Protein AF-A0A8D8VCH8-F1 (afdb_monomer_lite)

Sequence (221 aa):
MKDEGELSEEEPEEENGIVKAVTVKFARRENDRMKKARERSSHFINAKTQEEPWYETRYCDMDSKESTLETNKLKSCLEDRIIAMTLDKETYLQCLIPLHDDDESWKKDQVLCLRQMKTLPLTEQIRQLLKDVKIISTPRLKSFLSLTSPGEESEMKKFLQQHALLVHGNWVVKSDVLFPKESASPFSGVPGDVMCTARDYLVFLFTQHVLRKRFASPLLS

InterPro domains:
  IPR006886 DNA-directed RNA polymerase III subunit Rpc5 [PF04801] (9-209)
  IPR006886 DNA-directed RNA polymerase III subunit Rpc5 [PTHR12069] (9-209)

Structure (mmCIF, N/CA/C/O backbone):
data_AF-A0A8D8VCH8-F1
#
_entry.id   AF-A0A8D8VCH8-F1
#
loop_
_atom_site.group_PDB
_atom_site.id
_atom_site.type_symbol
_atom_site.label_atom_id
_atom_site.label_alt_id
_atom_site.label_comp_id
_atom_site.label_asym_id
_atom_site.label_entity_id
_atom_site.label_seq_id
_atom_site.pdbx_PDB_ins_code
_atom_site.Cartn_x
_atom_site.Cartn_y
_atom_site.Cartn_z
_atom_site.occupancy
_atom_site.B_iso_or_equiv
_atom_site.auth_seq_id
_atom_site.auth_comp_id
_atom_site.auth_asym_id
_atom_site.auth_atom_id
_atom_site.pdbx_PDB_model_num
ATOM 1 N N . MET A 1 1 ? -104.640 -14.048 23.203 1.00 34.47 1 MET A N 1
ATOM 2 C CA . MET A 1 1 ? -105.620 -15.130 22.967 1.00 34.47 1 MET A CA 1
ATOM 3 C C . MET A 1 1 ? -105.013 -16.087 21.951 1.00 34.47 1 MET A C 1
ATOM 5 O O . MET A 1 1 ? -104.706 -15.585 20.881 1.00 34.47 1 MET A O 1
ATOM 9 N N . LYS A 1 2 ? -104.862 -17.368 22.352 1.00 36.44 2 LYS A N 1
ATOM 10 C CA . LYS A 1 2 ? -104.715 -18.635 21.580 1.00 36.44 2 LYS A CA 1
ATOM 11 C C . LYS A 1 2 ? -103.640 -18.679 20.480 1.00 36.44 2 LYS A C 1
ATOM 13 O O . LYS A 1 2 ? -103.711 -17.88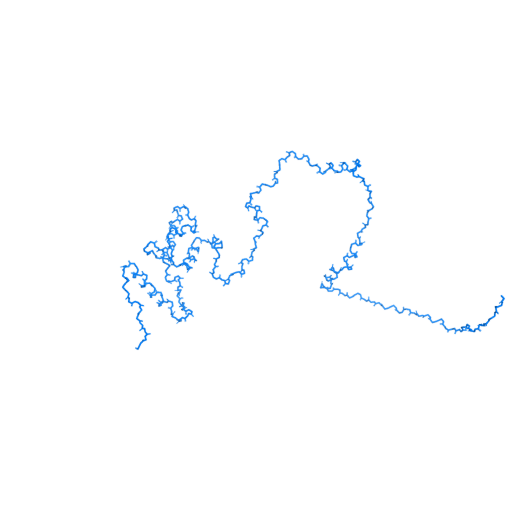1 19.561 1.00 36.44 2 LYS A O 1
ATOM 18 N N . ASP A 1 3 ? -102.558 -19.456 20.555 1.00 38.75 3 ASP A N 1
ATOM 19 C CA . ASP A 1 3 ? -102.324 -20.885 20.884 1.00 38.75 3 ASP A CA 1
ATOM 20 C C . ASP A 1 3 ? -102.890 -21.902 19.875 1.00 38.75 3 ASP A C 1
ATOM 22 O O . ASP A 1 3 ? -103.967 -21.673 19.325 1.00 38.75 3 ASP A O 1
ATOM 26 N N . GLU A 1 4 ? -102.143 -23.013 19.749 1.00 37.31 4 GLU A N 1
ATOM 27 C CA . GLU A 1 4 ? -102.255 -24.215 18.890 1.00 37.31 4 GLU A CA 1
ATOM 28 C C . GLU A 1 4 ? -101.528 -24.078 17.536 1.00 37.31 4 GLU A C 1
ATOM 30 O O . GLU A 1 4 ? -101.714 -23.095 16.828 1.00 37.31 4 GLU A O 1
ATOM 35 N N . GLY A 1 5 ? -100.634 -24.959 17.071 1.00 33.09 5 GLY A N 1
ATOM 36 C CA . GLY A 1 5 ? -100.312 -26.383 17.283 1.00 33.09 5 GLY A CA 1
ATOM 37 C C . GLY A 1 5 ? -99.811 -26.860 15.895 1.00 33.09 5 GLY A C 1
ATOM 38 O O . GLY A 1 5 ? -100.328 -26.392 14.890 1.00 33.09 5 GLY A O 1
ATOM 39 N N . GLU A 1 6 ? -98.701 -27.575 15.716 1.00 33.12 6 GLU A N 1
ATOM 40 C CA . GLU A 1 6 ? -98.639 -29.040 15.771 1.00 33.12 6 GLU A CA 1
ATOM 41 C C . GLU A 1 6 ? -97.187 -29.537 15.624 1.00 33.12 6 GLU A C 1
ATOM 43 O O . GLU A 1 6 ? -96.377 -28.991 14.872 1.00 33.12 6 GLU A O 1
ATOM 48 N N . LEU A 1 7 ? -96.918 -30.612 16.366 1.00 37.81 7 LEU A N 1
ATOM 49 C CA . LEU A 1 7 ? -95.780 -31.526 16.308 1.00 37.81 7 LEU A CA 1
ATOM 50 C C . LEU A 1 7 ? -95.826 -32.422 15.055 1.00 37.81 7 LEU A C 1
ATOM 52 O O . LEU A 1 7 ? -96.899 -32.892 14.693 1.00 37.81 7 LEU A O 1
ATOM 56 N N . SER A 1 8 ? -94.652 -32.813 14.551 1.00 31.86 8 SER A N 1
ATOM 57 C CA . SER A 1 8 ? -94.328 -34.198 14.140 1.00 31.86 8 SER A CA 1
ATOM 58 C C . SER A 1 8 ? -92.819 -34.273 13.866 1.00 31.86 8 SER A C 1
ATOM 60 O O . SER A 1 8 ? -92.319 -33.416 13.143 1.00 31.86 8 SER A O 1
ATOM 62 N N . GLU A 1 9 ? -91.989 -35.201 14.320 1.00 32.62 9 GLU A N 1
ATOM 63 C CA . GLU A 1 9 ? -92.059 -36.389 15.174 1.00 32.62 9 GLU A CA 1
ATOM 64 C C . GLU A 1 9 ? -90.579 -36.731 15.471 1.00 32.62 9 GLU A C 1
ATOM 66 O O . GLU A 1 9 ? -89.704 -36.483 14.635 1.00 32.62 9 GLU A O 1
ATOM 71 N N . GLU A 1 10 ? -90.290 -37.242 16.665 1.00 31.97 10 GLU A N 1
ATOM 72 C CA . GLU A 1 10 ? -88.965 -37.714 17.089 1.00 31.97 10 GLU A CA 1
ATOM 73 C C . GLU A 1 10 ? -88.658 -39.117 16.517 1.00 31.97 10 GLU A C 1
ATOM 75 O O . GLU A 1 10 ? -89.543 -39.964 16.520 1.00 31.97 10 GLU A O 1
ATOM 80 N N . GLU A 1 11 ? -87.405 -39.304 16.059 1.00 36.66 11 GLU A N 1
ATOM 81 C CA . GLU A 1 11 ? -86.478 -40.463 16.196 1.00 36.66 11 GLU A CA 1
ATOM 82 C C . GLU A 1 11 ? -86.970 -41.931 16.033 1.00 36.66 11 GLU A C 1
ATOM 84 O O . GLU A 1 11 ? -88.048 -42.286 16.503 1.00 36.66 11 GLU A O 1
ATOM 89 N N . PRO A 1 12 ? -86.159 -42.854 15.441 1.00 39.69 12 PRO A N 1
ATOM 90 C CA . PRO A 1 12 ? -84.988 -43.359 16.184 1.00 39.69 12 PRO A CA 1
ATOM 91 C C . PRO A 1 12 ? -83.777 -43.901 15.383 1.00 39.69 12 PRO A C 1
ATOM 93 O O . PRO A 1 12 ? -83.857 -44.180 14.190 1.00 39.69 12 PRO A O 1
ATOM 96 N N . GLU A 1 13 ? -82.691 -44.122 16.143 1.00 36.31 13 GLU A N 1
ATOM 97 C CA . GLU A 1 13 ? -81.577 -45.069 15.909 1.00 36.31 13 GLU A CA 1
ATOM 98 C C . GLU A 1 13 ? -80.544 -44.667 14.820 1.00 36.31 13 GLU A C 1
ATOM 100 O O . GLU A 1 13 ? -80.873 -44.259 13.718 1.00 36.31 13 GLU A O 1
ATOM 105 N N . GLU A 1 14 ? -79.224 -44.689 15.030 1.00 36.69 14 GLU A N 1
ATOM 106 C CA . GLU A 1 14 ? -78.404 -45.624 15.798 1.00 36.69 14 GLU A CA 1
ATOM 107 C C . GLU A 1 14 ? -77.138 -44.954 16.365 1.00 36.69 14 GLU A C 1
ATOM 109 O O . GLU A 1 14 ? -76.426 -44.193 15.697 1.00 36.69 14 GLU A O 1
ATOM 114 N N . GLU A 1 15 ? -76.811 -45.352 17.591 1.00 48.06 15 GLU A N 1
ATOM 115 C CA . GLU A 1 15 ? -75.525 -45.215 18.267 1.00 48.06 15 GLU A CA 1
ATOM 116 C C . GLU A 1 15 ? -74.400 -45.902 17.466 1.00 48.06 15 GLU A C 1
ATOM 118 O O . GLU A 1 15 ? -73.946 -46.999 17.778 1.00 48.06 15 GLU A O 1
ATOM 123 N N . ASN A 1 16 ? -73.910 -45.257 16.410 1.00 41.97 16 ASN A N 1
ATOM 124 C CA . ASN A 1 16 ? -72.701 -45.697 15.726 1.00 41.97 16 ASN A CA 1
ATOM 125 C C . ASN A 1 16 ? -71.496 -44.988 16.344 1.00 41.97 16 ASN A C 1
ATOM 127 O O . ASN A 1 16 ? -71.097 -43.894 15.938 1.00 41.97 16 ASN A O 1
ATOM 131 N N . GLY A 1 17 ? -70.909 -45.631 17.356 1.00 52.34 17 GLY A N 1
ATOM 132 C CA . GLY A 1 17 ? -69.608 -45.276 17.908 1.00 52.34 17 GLY A CA 1
ATOM 133 C C . GLY A 1 17 ? -68.553 -45.221 16.803 1.00 52.34 17 GLY A C 1
ATOM 134 O O . GLY A 1 17 ? -67.972 -46.237 16.424 1.00 52.34 17 GLY A O 1
ATOM 135 N N . ILE A 1 18 ? -68.283 -44.020 16.286 1.00 51.59 18 ILE A N 1
ATOM 136 C CA . ILE A 1 18 ? -67.189 -43.775 15.347 1.00 51.59 18 ILE A CA 1
ATOM 137 C C . ILE A 1 18 ? -65.888 -43.945 16.130 1.00 51.59 18 ILE A C 1
ATOM 139 O O . ILE A 1 18 ? -65.368 -43.012 16.749 1.00 51.59 18 ILE A O 1
ATOM 143 N N . VAL A 1 19 ? -65.363 -45.168 16.117 1.00 53.34 19 VAL A N 1
ATOM 144 C CA . VAL A 1 19 ? -64.025 -45.500 16.598 1.00 53.34 19 VAL A CA 1
ATOM 145 C C . VAL A 1 19 ? -63.043 -44.635 15.806 1.00 53.34 19 VAL A C 1
ATOM 147 O O . VAL A 1 19 ? -62.773 -44.887 14.632 1.00 53.34 19 VAL A O 1
ATOM 150 N N . LYS A 1 20 ? -62.539 -43.558 16.421 1.00 64.31 20 LYS A N 1
ATOM 151 C CA . LYS A 1 20 ? -61.517 -42.697 15.814 1.00 64.31 20 LYS A CA 1
ATOM 152 C C . LYS A 1 20 ? -60.258 -43.533 15.607 1.00 64.31 20 LYS A C 1
ATOM 154 O O . LYS A 1 20 ? -59.497 -43.754 16.546 1.00 64.31 20 LYS A O 1
ATOM 159 N N . ALA A 1 21 ? -60.049 -44.005 14.381 1.00 65.44 21 ALA A N 1
ATOM 160 C CA . ALA A 1 21 ? -58.838 -44.711 13.998 1.00 65.44 21 ALA A CA 1
ATOM 161 C C . ALA A 1 21 ? -57.614 -43.829 14.303 1.00 65.44 21 ALA A C 1
ATOM 163 O O . ALA A 1 21 ? -57.435 -42.753 13.728 1.00 65.44 21 ALA A O 1
ATOM 164 N N . VAL A 1 22 ? -56.779 -44.277 15.240 1.00 62.59 22 VAL A N 1
ATOM 165 C CA . VAL A 1 22 ? -55.551 -43.586 15.641 1.00 62.59 22 VAL A CA 1
ATOM 166 C C . VAL A 1 22 ? -54.487 -43.852 14.578 1.00 62.59 22 VAL A C 1
ATOM 168 O O . VAL A 1 22 ? -53.742 -44.826 14.643 1.00 62.59 22 VAL A O 1
ATOM 171 N N . THR A 1 23 ? -54.406 -42.998 13.558 1.00 71.25 23 THR A N 1
ATOM 172 C CA . THR A 1 23 ? -53.273 -43.024 12.622 1.00 71.25 23 THR A CA 1
ATOM 173 C C . THR A 1 23 ? -52.043 -42.413 13.283 1.00 71.25 23 THR A C 1
ATOM 175 O O . THR A 1 23 ? -51.943 -41.193 13.428 1.00 71.25 23 THR A O 1
ATOM 178 N N . VAL A 1 24 ? -51.090 -43.264 13.660 1.00 69.44 24 VAL A N 1
ATOM 179 C CA . VAL A 1 24 ? -49.784 -42.855 14.187 1.00 69.44 24 VAL A CA 1
ATOM 180 C C . VAL A 1 24 ? -48.954 -42.264 13.043 1.00 69.44 24 VAL A C 1
ATOM 182 O O . VAL A 1 24 ? -48.502 -42.977 12.149 1.00 69.44 24 VAL A O 1
ATOM 185 N N . LYS A 1 25 ? -48.762 -40.940 13.040 1.00 72.25 25 LYS A N 1
ATOM 186 C CA . LYS A 1 25 ? -47.850 -40.269 12.102 1.00 72.25 25 LYS A CA 1
ATOM 187 C C . LYS A 1 25 ? -46.444 -40.258 12.697 1.00 72.25 25 LYS A C 1
ATOM 189 O O . LYS A 1 25 ? -46.162 -39.488 13.609 1.00 72.25 25 LYS A O 1
ATOM 194 N N . PHE A 1 26 ? -45.560 -41.102 12.172 1.00 72.81 26 PHE A N 1
ATOM 195 C CA . PHE A 1 26 ? -44.145 -41.090 12.541 1.00 72.81 26 PHE A CA 1
ATOM 196 C C . PHE A 1 26 ? -43.491 -39.771 12.113 1.00 72.81 26 PHE A C 1
ATOM 198 O O . PHE A 1 26 ? -43.656 -39.323 10.973 1.00 72.81 26 PHE A O 1
ATOM 205 N N . ALA A 1 27 ? -42.745 -39.148 13.028 1.00 67.31 27 ALA A N 1
ATOM 206 C CA . ALA A 1 27 ? -41.999 -37.931 12.741 1.00 67.31 27 ALA A CA 1
ATOM 207 C C . ALA A 1 27 ? -41.001 -38.193 11.603 1.00 67.31 27 ALA A C 1
ATOM 209 O O . ALA A 1 27 ? -40.152 -39.083 11.688 1.00 67.31 27 ALA A O 1
ATOM 210 N N . ARG A 1 28 ? -41.106 -37.422 10.515 1.00 71.19 28 ARG A N 1
ATOM 211 C CA . ARG A 1 28 ? -40.110 -37.465 9.440 1.00 71.19 28 ARG A CA 1
ATOM 212 C C . ARG A 1 28 ? -38.769 -36.998 10.003 1.00 71.19 28 ARG A C 1
ATOM 214 O O . ARG A 1 28 ? -38.709 -35.955 10.648 1.00 71.19 28 ARG A O 1
ATOM 221 N N . ARG A 1 29 ? -37.695 -37.746 9.726 1.00 74.75 29 ARG A N 1
ATOM 222 C CA . ARG A 1 29 ? -36.326 -37.332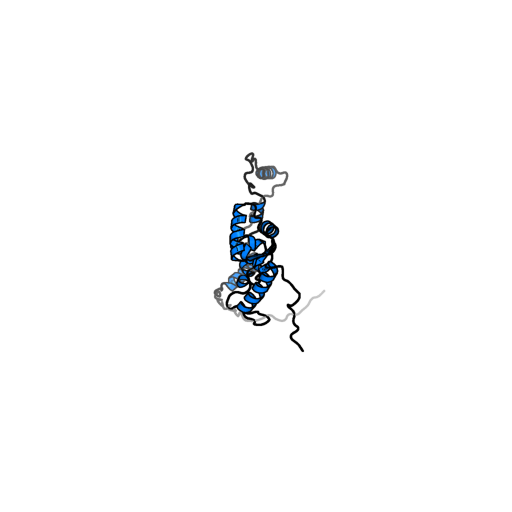 10.057 1.00 74.75 29 ARG A CA 1
ATOM 223 C C . ARG A 1 29 ? -36.031 -36.013 9.343 1.00 74.75 29 ARG A C 1
ATOM 225 O O . ARG A 1 29 ? -36.007 -35.961 8.114 1.00 74.75 29 ARG A O 1
ATOM 232 N N . GLU A 1 30 ? -35.872 -34.948 10.116 1.00 72.81 30 GLU A N 1
ATOM 233 C CA . GLU A 1 30 ? -35.595 -33.614 9.592 1.00 72.81 30 GLU A CA 1
ATOM 234 C C . GLU A 1 30 ? -34.180 -33.584 8.991 1.00 72.81 30 GLU A C 1
ATOM 236 O O . GLU A 1 30 ? -33.226 -34.043 9.617 1.00 72.81 30 GLU A O 1
ATOM 241 N N . ASN A 1 31 ? -34.046 -33.080 7.761 1.00 83.00 31 ASN A N 1
ATOM 242 C CA . ASN A 1 31 ? -32.746 -32.871 7.117 1.00 83.00 31 ASN A CA 1
ATOM 243 C C . ASN A 1 31 ? -32.211 -31.463 7.456 1.00 83.00 31 ASN A C 1
ATOM 245 O O . ASN A 1 31 ? -33.006 -30.547 7.676 1.00 83.00 31 ASN A O 1
ATOM 249 N N . ASP A 1 32 ? -30.894 -31.243 7.429 1.00 83.88 32 ASP A N 1
ATOM 250 C CA . ASP A 1 32 ? -30.250 -30.006 7.918 1.00 83.88 32 ASP A CA 1
ATOM 251 C C . ASP A 1 32 ? -30.776 -28.725 7.254 1.00 83.88 32 ASP A C 1
ATOM 253 O O . ASP A 1 32 ? -30.897 -27.675 7.888 1.00 83.88 32 ASP A O 1
ATOM 257 N N . ARG A 1 33 ? -31.145 -28.802 5.970 1.00 84.31 33 ARG A N 1
ATOM 258 C CA . ARG A 1 33 ? -31.755 -27.683 5.236 1.00 84.31 33 ARG A CA 1
ATOM 259 C C . ARG A 1 33 ? -33.141 -27.318 5.778 1.00 84.31 33 ARG A C 1
ATOM 261 O O . ARG A 1 33 ? -33.480 -26.140 5.836 1.00 84.31 33 ARG A O 1
ATOM 268 N N . MET A 1 34 ? -33.930 -28.319 6.163 1.00 81.94 34 MET A N 1
ATOM 269 C CA . MET A 1 34 ? -35.279 -28.142 6.703 1.00 81.94 34 MET A CA 1
ATOM 270 C C . MET A 1 34 ? -35.222 -27.598 8.132 1.00 81.94 34 MET A C 1
ATOM 272 O O . MET A 1 34 ? -35.934 -26.645 8.432 1.00 81.94 34 MET A O 1
ATOM 276 N N . LYS A 1 35 ? -34.272 -28.088 8.939 1.00 85.19 35 LYS A N 1
ATOM 277 C CA . LYS A 1 35 ? -33.978 -27.555 10.274 1.00 85.19 35 LYS A CA 1
ATOM 278 C C . LYS A 1 35 ? -33.600 -26.077 10.230 1.00 85.19 35 LYS A C 1
ATOM 280 O O . LYS A 1 35 ? -34.221 -25.268 10.909 1.00 85.19 35 LYS A O 1
ATOM 285 N N . LYS A 1 36 ? -32.664 -25.692 9.355 1.00 87.75 36 LYS A N 1
ATOM 286 C CA . LYS A 1 36 ? -32.278 -24.280 9.173 1.00 87.75 36 LYS A CA 1
ATOM 287 C C . LYS A 1 36 ? -33.432 -23.402 8.682 1.00 87.75 36 LYS A C 1
ATOM 289 O O . LYS A 1 36 ? -33.524 -22.243 9.074 1.00 87.75 36 LYS A O 1
ATOM 294 N N . ALA A 1 37 ? -34.301 -23.922 7.814 1.00 88.62 37 ALA A N 1
ATOM 295 C CA . ALA A 1 37 ? -35.479 -23.186 7.355 1.00 88.62 37 ALA A CA 1
ATOM 296 C C . ALA A 1 37 ? 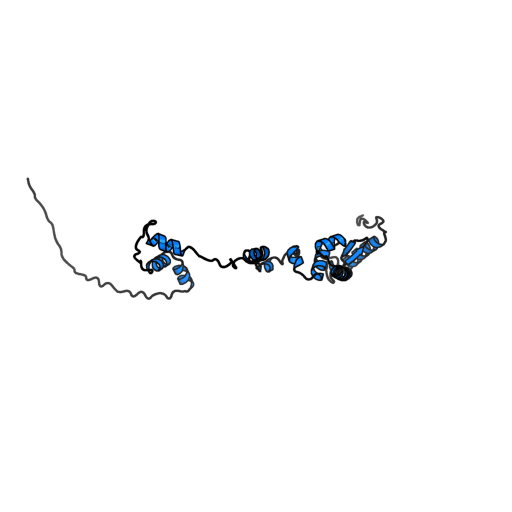-36.507 -23.003 8.481 1.00 88.62 37 ALA A C 1
ATOM 298 O O . ALA A 1 37 ? -37.043 -21.909 8.649 1.00 88.62 37 ALA A O 1
ATOM 299 N N . ARG A 1 38 ? -36.732 -24.045 9.291 1.00 87.38 38 ARG A N 1
ATOM 300 C CA . ARG A 1 38 ? -37.588 -23.988 10.476 1.00 87.38 38 ARG A CA 1
ATOM 301 C C . ARG A 1 38 ? -37.045 -23.000 11.499 1.00 87.38 38 ARG A C 1
ATOM 303 O O . ARG A 1 38 ? -37.811 -22.163 11.952 1.00 87.38 38 ARG A O 1
ATOM 310 N N . GLU A 1 39 ? -35.747 -23.023 11.789 1.00 90.12 39 GLU A N 1
ATOM 311 C CA . GLU A 1 39 ? -35.103 -22.103 12.740 1.00 90.12 39 GLU A CA 1
ATOM 312 C C . GLU A 1 39 ? -35.225 -20.622 12.343 1.00 90.12 39 GLU A C 1
ATOM 314 O O . GLU A 1 39 ? -35.220 -19.746 13.202 1.00 90.12 39 GLU A O 1
ATOM 319 N N . ARG A 1 40 ? -35.384 -20.341 11.045 1.00 89.06 40 ARG A N 1
ATOM 320 C CA . ARG A 1 40 ? -35.624 -18.993 10.504 1.00 89.06 40 ARG A CA 1
ATOM 321 C C . ARG A 1 40 ? -37.104 -18.631 10.387 1.00 89.06 40 ARG A C 1
ATOM 323 O O . ARG A 1 40 ? -37.423 -17.495 10.050 1.00 89.06 40 ARG A O 1
ATOM 330 N N . SER A 1 41 ? -38.007 -19.586 10.597 1.00 92.81 41 SER A N 1
ATOM 331 C CA . SER A 1 41 ? -39.444 -19.346 10.487 1.00 92.81 41 SER A CA 1
ATOM 332 C C . SER A 1 41 ? -39.957 -18.545 11.683 1.00 92.81 41 SER A C 1
ATOM 334 O O . SER A 1 41 ? -39.551 -18.782 12.822 1.00 92.81 41 SER A O 1
ATOM 336 N N . SER A 1 42 ? -40.909 -17.641 11.443 1.00 90.19 42 SER A N 1
ATOM 337 C CA . SER A 1 42 ? -41.524 -16.838 12.508 1.00 90.19 42 SER A CA 1
ATOM 338 C C . SER A 1 42 ? -42.171 -17.700 13.590 1.00 90.19 42 SER A C 1
ATOM 340 O O . SER A 1 42 ? -42.076 -17.373 14.764 1.00 90.19 42 SER A O 1
ATOM 342 N N . HIS A 1 43 ? -42.776 -18.833 13.219 1.00 93.12 43 HIS A N 1
ATOM 343 C CA . HIS A 1 43 ? -43.383 -19.749 14.185 1.00 93.12 43 HIS A CA 1
ATOM 344 C C . HIS A 1 43 ? -42.348 -20.319 15.162 1.00 93.12 43 HIS A C 1
ATOM 346 O O . HIS A 1 43 ? -42.616 -20.424 16.355 1.00 93.12 43 HIS A O 1
ATOM 352 N N . PHE A 1 44 ? -41.167 -20.703 14.673 1.00 92.75 44 PHE A N 1
ATOM 353 C CA . PHE A 1 44 ? -40.113 -21.228 15.536 1.00 92.75 44 PHE A CA 1
ATOM 354 C C . PHE A 1 44 ? -39.528 -20.148 16.446 1.00 92.75 44 PHE A C 1
ATOM 356 O O . PHE A 1 44 ? -39.317 -20.407 17.625 1.00 92.75 44 PHE A O 1
ATOM 363 N N . ILE A 1 45 ? -39.302 -18.942 15.916 1.00 93.31 45 ILE A N 1
ATOM 364 C CA . ILE A 1 45 ? -38.810 -17.811 16.710 1.00 93.31 45 ILE A CA 1
ATOM 365 C C . ILE A 1 45 ? -39.824 -17.463 17.804 1.00 93.31 45 ILE A C 1
ATOM 367 O O . ILE A 1 45 ? -39.440 -17.392 18.962 1.00 93.31 45 ILE A O 1
ATOM 371 N N . ASN A 1 46 ? -41.113 -17.358 17.471 1.00 94.50 46 ASN A N 1
ATOM 372 C CA . ASN A 1 46 ? -42.168 -17.062 18.443 1.00 94.50 46 ASN A CA 1
ATOM 373 C C . ASN A 1 46 ? -42.278 -18.137 19.528 1.00 94.50 46 ASN A C 1
ATOM 375 O O . ASN A 1 46 ? -42.397 -17.797 20.699 1.00 94.50 46 ASN A O 1
ATOM 379 N N . ALA A 1 47 ? -42.213 -19.419 1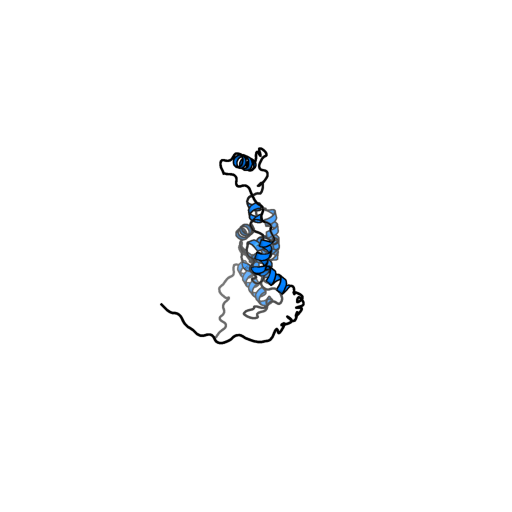9.152 1.00 94.25 47 ALA A N 1
ATOM 380 C CA . ALA A 1 47 ? -42.215 -20.514 20.119 1.00 94.25 47 ALA A CA 1
ATOM 381 C C . ALA A 1 47 ? -41.009 -20.417 21.064 1.00 94.25 47 ALA A C 1
ATOM 383 O O . ALA A 1 47 ? -41.178 -20.479 22.274 1.00 94.25 47 ALA A O 1
ATOM 384 N N . LYS A 1 48 ? -39.813 -20.158 20.521 1.00 93.94 48 LYS A N 1
ATOM 385 C CA . LYS A 1 48 ? -38.591 -19.979 21.311 1.00 93.94 48 LYS A CA 1
ATOM 386 C C . LYS A 1 48 ? -38.646 -18.743 22.217 1.00 93.94 48 LYS A C 1
ATOM 388 O O . LYS A 1 48 ? -38.126 -18.778 23.321 1.00 93.94 48 LYS A O 1
ATOM 393 N N . THR A 1 49 ? -39.287 -17.661 21.777 1.00 93.25 49 THR A N 1
ATOM 394 C CA . THR A 1 49 ? -39.525 -16.471 22.609 1.00 93.25 49 THR A CA 1
ATOM 395 C C . THR A 1 49 ? -40.506 -16.761 23.748 1.00 93.25 49 THR A C 1
ATOM 397 O O . THR A 1 49 ? -40.344 -16.223 24.833 1.00 93.25 49 THR A O 1
ATOM 400 N N . GLN A 1 50 ? -41.499 -17.629 23.535 1.00 93.94 50 GLN A N 1
ATOM 401 C CA . GLN A 1 50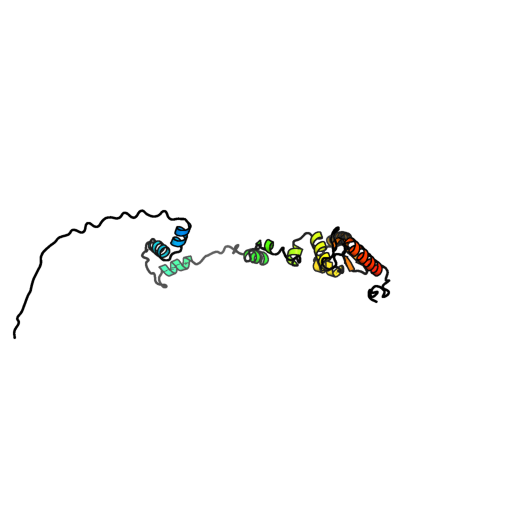 ? -42.465 -18.023 24.570 1.00 93.94 50 GLN A CA 1
ATOM 402 C C . GLN A 1 50 ? -41.902 -19.011 25.602 1.00 93.94 50 GLN A C 1
ATOM 404 O O . GLN A 1 50 ? -42.513 -19.192 26.652 1.00 93.94 50 GLN A O 1
ATOM 409 N N . GLU A 1 51 ? -40.765 -19.654 25.320 1.00 95.06 51 GLU A N 1
ATOM 410 C CA . GLU A 1 51 ? -40.065 -20.514 26.285 1.00 95.06 51 GLU A CA 1
ATOM 411 C C . GLU A 1 51 ? -39.443 -19.707 27.441 1.00 95.06 51 GLU A C 1
ATOM 413 O O . GLU A 1 51 ? -39.184 -20.272 28.504 1.00 95.06 51 GLU A O 1
ATOM 418 N N . GLU A 1 52 ? -39.206 -18.402 27.260 1.00 94.94 52 GLU A N 1
ATOM 419 C CA . GLU A 1 52 ? -38.654 -17.538 28.304 1.00 94.94 52 GLU A CA 1
ATOM 420 C C . GLU A 1 52 ? -39.736 -17.170 29.340 1.00 94.94 52 GLU A C 1
ATOM 422 O O . GLU A 1 52 ? -40.773 -16.603 28.981 1.00 94.94 52 GLU A O 1
ATOM 427 N N . PRO A 1 53 ? -39.536 -17.491 30.633 1.00 94.12 53 PRO A N 1
ATOM 428 C CA . PRO A 1 53 ? -40.521 -17.193 31.662 1.00 94.12 53 PRO A CA 1
ATOM 429 C C . PRO A 1 53 ? -40.588 -15.691 31.952 1.00 94.12 53 PRO A C 1
ATOM 431 O O . PRO A 1 53 ? -39.571 -15.002 32.023 1.00 94.12 53 PRO A O 1
ATOM 434 N N . TRP A 1 54 ? -41.800 -15.198 32.202 1.00 93.31 54 TRP A N 1
ATOM 435 C CA . TRP A 1 54 ? -42.009 -13.834 32.678 1.00 93.31 54 TRP A CA 1
ATOM 436 C C . TRP A 1 54 ? -41.579 -13.704 34.140 1.00 93.31 54 TRP A C 1
ATOM 438 O O . TRP A 1 54 ? -42.005 -14.487 34.990 1.00 93.31 54 TRP A O 1
ATOM 448 N N . TYR A 1 55 ? -40.780 -12.681 34.437 1.00 94.06 55 TYR A N 1
ATOM 449 C CA . TYR A 1 55 ? -40.433 -12.302 35.804 1.00 94.06 55 TYR A CA 1
ATOM 450 C C . TYR A 1 55 ? -41.197 -11.041 36.194 1.00 94.06 55 TYR A C 1
ATOM 452 O O . TYR A 1 55 ? -41.096 -10.011 35.527 1.00 94.06 55 TYR A O 1
ATOM 460 N N . GLU A 1 56 ? -41.953 -11.112 37.288 1.00 94.94 56 GLU A N 1
ATOM 461 C CA . GLU A 1 56 ? -42.632 -9.941 37.834 1.00 94.94 56 GLU A CA 1
ATOM 462 C C . GLU A 1 56 ? -41.613 -8.986 38.459 1.00 94.94 56 GLU A C 1
ATOM 464 O O . GLU A 1 56 ? -40.907 -9.319 39.413 1.00 94.94 56 GLU A O 1
ATOM 469 N N . THR A 1 57 ? -41.540 -7.773 37.920 1.00 93.88 57 THR A N 1
ATOM 470 C CA . THR A 1 57 ? -40.675 -6.712 38.435 1.00 93.88 57 THR A CA 1
ATOM 471 C C . THR A 1 57 ? -41.493 -5.680 39.190 1.00 93.88 57 THR A C 1
ATOM 473 O O . THR A 1 57 ? -42.585 -5.302 38.763 1.00 93.88 57 THR A O 1
ATOM 476 N N . ARG A 1 58 ? -40.936 -5.145 40.278 1.00 93.69 58 ARG A N 1
ATOM 477 C CA . ARG A 1 58 ? -41.508 -3.970 40.934 1.00 93.69 58 ARG A CA 1
ATOM 478 C C . ARG A 1 58 ? -41.092 -2.716 40.171 1.00 93.69 58 ARG A C 1
ATOM 480 O O . ARG A 1 58 ? -39.903 -2.460 40.016 1.00 93.69 58 ARG A O 1
ATOM 487 N N . TYR A 1 59 ? -42.072 -1.928 39.744 1.00 93.12 59 TYR A N 1
ATOM 488 C CA . TYR A 1 59 ? -41.813 -0.592 39.224 1.00 93.12 59 TYR A CA 1
ATOM 489 C C . TYR A 1 59 ? -41.402 0.341 40.370 1.00 93.12 59 TYR A C 1
ATOM 491 O O . TYR A 1 59 ? -42.104 0.433 41.380 1.00 93.12 59 TYR A O 1
ATOM 499 N N . CYS A 1 60 ? -40.274 1.027 40.203 1.00 93.19 60 CYS A N 1
ATOM 500 C CA . CYS A 1 60 ? -39.812 2.081 41.097 1.00 93.19 60 CYS A CA 1
ATOM 501 C C . CYS A 1 60 ? -39.852 3.405 40.334 1.00 93.19 60 CYS A C 1
ATOM 503 O O . CYS A 1 60 ? -39.334 3.488 39.222 1.00 93.19 60 CYS A O 1
ATOM 505 N N . ASP A 1 61 ? -40.465 4.424 40.932 1.00 94.38 61 ASP A N 1
ATOM 506 C CA . ASP A 1 61 ? -40.568 5.748 40.323 1.00 94.38 61 ASP A CA 1
ATOM 507 C C . ASP A 1 61 ? -39.191 6.419 40.174 1.00 94.38 61 ASP A C 1
ATOM 509 O O . ASP A 1 61 ? -38.262 6.123 40.934 1.00 94.38 61 ASP A O 1
ATOM 513 N N . MET A 1 62 ? -39.058 7.339 39.220 1.00 90.44 62 MET A N 1
ATOM 514 C CA . MET A 1 62 ? -37.813 8.066 38.969 1.00 90.44 62 MET A CA 1
ATOM 515 C C . MET A 1 62 ? -37.316 8.834 40.198 1.00 90.44 62 MET A C 1
ATOM 517 O O . MET A 1 62 ? -36.109 8.831 40.446 1.00 90.44 62 MET A O 1
ATOM 521 N N . ASP A 1 63 ? -38.226 9.397 40.998 1.00 92.50 63 ASP A N 1
ATOM 522 C CA . ASP A 1 63 ? -37.906 10.175 42.203 1.00 92.50 63 ASP A CA 1
ATOM 523 C C . ASP A 1 63 ? -37.740 9.297 43.460 1.00 92.50 63 ASP A C 1
ATOM 525 O O . ASP A 1 63 ? -37.500 9.789 44.568 1.00 92.50 63 ASP A O 1
ATOM 529 N N . SER A 1 64 ? -37.861 7.974 43.314 1.00 95.31 64 SER A N 1
ATOM 530 C CA . SER A 1 64 ? -37.677 7.038 44.421 1.00 95.31 64 SER A CA 1
ATOM 531 C C . SER A 1 64 ? -36.223 6.986 44.905 1.00 95.31 64 SER A C 1
ATOM 533 O O . SER A 1 64 ? -35.252 7.251 44.181 1.00 95.31 64 SER A O 1
ATOM 535 N N . LYS A 1 65 ? -36.053 6.590 46.170 1.00 93.69 65 LYS A N 1
ATOM 536 C CA . LYS A 1 65 ? -34.725 6.407 46.771 1.00 93.69 65 LYS A CA 1
ATOM 537 C C . LYS A 1 65 ? -33.973 5.263 46.093 1.00 93.69 65 LYS A C 1
ATOM 539 O O . LYS A 1 65 ? -32.761 5.349 45.918 1.00 93.69 65 LYS A O 1
ATOM 544 N N . GLU A 1 66 ? -34.696 4.226 45.693 1.00 93.81 66 GLU A N 1
ATOM 545 C CA . GLU A 1 66 ? -34.213 3.060 44.964 1.00 93.81 66 GLU A CA 1
ATOM 546 C C . GLU A 1 66 ? -33.648 3.467 43.598 1.00 93.81 66 GLU A C 1
ATOM 548 O O . GLU A 1 66 ? -32.505 3.133 43.292 1.00 93.81 66 GLU A O 1
ATOM 553 N N . SER A 1 67 ? -34.392 4.269 42.827 1.00 94.12 67 SER A N 1
ATOM 554 C CA . SER A 1 67 ? -33.931 4.840 41.552 1.00 94.12 67 SER A CA 1
ATOM 555 C C . SER A 1 67 ? -32.661 5.678 41.731 1.00 94.12 67 SER A C 1
ATOM 557 O O . SER A 1 67 ? -31.676 5.516 41.003 1.00 94.12 67 SER A O 1
ATOM 559 N N . THR A 1 68 ? -32.635 6.525 42.765 1.00 93.12 68 THR A N 1
ATOM 560 C CA . THR A 1 68 ? -31.466 7.355 43.087 1.00 93.12 68 THR A CA 1
ATOM 561 C C . THR A 1 68 ? -30.244 6.497 43.434 1.00 93.12 68 THR A C 1
ATOM 563 O O . THR A 1 68 ? -29.130 6.785 42.991 1.00 93.12 68 THR A O 1
ATOM 566 N N . LEU A 1 69 ? -30.436 5.425 44.208 1.00 92.94 69 LEU A N 1
ATOM 567 C CA . LEU A 1 69 ? -29.375 4.499 44.593 1.00 92.94 69 LEU A CA 1
ATOM 568 C C . LEU A 1 69 ? -28.805 3.755 43.379 1.00 92.94 69 LEU A C 1
ATOM 570 O O . LEU A 1 69 ? -27.587 3.726 43.224 1.00 92.94 69 LEU A O 1
ATOM 574 N N . GLU A 1 70 ? -29.651 3.199 42.509 1.00 93.00 70 GLU A N 1
ATOM 575 C CA . GLU A 1 70 ? -29.210 2.516 41.283 1.00 93.00 70 GLU A CA 1
ATOM 576 C C . GLU A 1 70 ? -28.501 3.479 40.321 1.00 93.00 70 GLU A C 1
ATOM 578 O O . GLU A 1 70 ? -27.436 3.163 39.794 1.00 93.00 70 GLU A O 1
ATOM 583 N N . THR A 1 71 ? -29.013 4.703 40.167 1.00 91.75 71 THR A N 1
ATOM 584 C CA . THR A 1 71 ? -28.370 5.746 39.350 1.00 91.75 71 THR A CA 1
ATOM 585 C C . THR A 1 71 ? -26.988 6.110 39.887 1.00 91.75 71 THR A C 1
ATOM 587 O O . THR A 1 71 ? -26.053 6.340 39.120 1.00 91.75 71 THR A O 1
ATOM 590 N N . ASN A 1 72 ? -26.815 6.130 41.210 1.00 90.81 72 ASN A N 1
ATOM 591 C CA . ASN A 1 72 ? -25.505 6.359 41.808 1.00 90.81 72 ASN A CA 1
ATOM 592 C C . ASN A 1 72 ? -24.513 5.225 41.511 1.00 90.81 72 ASN A C 1
ATOM 594 O O . ASN A 1 72 ? -23.321 5.507 41.448 1.00 90.81 72 ASN A O 1
ATOM 598 N N . LYS A 1 73 ? -24.965 3.990 41.248 1.00 90.31 73 LYS A N 1
ATOM 599 C CA . LYS A 1 73 ? -24.081 2.888 40.820 1.00 90.31 73 LYS A CA 1
ATOM 600 C C . LYS A 1 73 ? -23.565 3.046 39.388 1.00 90.31 73 LYS A C 1
ATOM 602 O O . LYS A 1 73 ? -22.539 2.467 39.054 1.00 90.31 73 LYS A O 1
ATOM 607 N N . LEU A 1 74 ? -24.247 3.830 38.548 1.00 90.50 74 LEU A N 1
ATOM 608 C CA . LEU A 1 74 ? -23.770 4.169 37.200 1.00 90.50 74 LEU A CA 1
ATOM 609 C C . LEU A 1 74 ? -22.615 5.178 37.230 1.00 90.50 74 LEU A C 1
ATOM 611 O O . LEU A 1 74 ? -21.903 5.341 36.239 1.00 90.50 74 LEU A O 1
ATOM 615 N N . LYS A 1 75 ? -22.429 5.876 38.355 1.00 86.94 75 LYS A N 1
ATOM 616 C CA . LYS A 1 75 ? -21.324 6.812 38.537 1.00 86.94 75 LYS A CA 1
ATOM 617 C C . LYS A 1 75 ? -20.074 6.016 38.889 1.00 86.94 75 LYS A C 1
ATOM 619 O O . LYS A 1 75 ? -20.022 5.337 39.908 1.00 86.94 75 LYS A O 1
ATOM 624 N N . SER A 1 76 ? -19.057 6.125 38.047 1.00 75.31 76 SER A N 1
ATOM 625 C CA . SER A 1 76 ? -17.738 5.575 38.333 1.00 75.31 76 SER A CA 1
ATOM 626 C C . SER A 1 76 ? -16.868 6.646 38.993 1.00 75.31 76 SER A C 1
ATOM 628 O O . SER A 1 76 ? -16.698 7.726 38.431 1.00 75.31 76 SER A O 1
ATOM 630 N N . CYS A 1 77 ? -16.314 6.358 40.173 1.00 65.88 77 CYS A N 1
ATOM 631 C CA . CYS A 1 77 ? -15.348 7.218 40.870 1.00 65.88 77 CYS A CA 1
ATOM 632 C C . CYS A 1 77 ? -13.905 6.844 40.492 1.00 65.88 77 CYS A C 1
ATOM 634 O O . CYS A 1 77 ? -13.073 6.607 41.364 1.00 65.88 77 CYS A O 1
ATOM 636 N N . LEU A 1 78 ? -13.610 6.714 39.198 1.00 64.69 78 LEU A N 1
ATOM 637 C CA . LEU A 1 78 ? -12.246 6.433 38.748 1.00 64.69 78 LEU A CA 1
ATOM 638 C C . LEU A 1 78 ? -11.434 7.737 38.740 1.00 64.69 78 LEU A C 1
ATOM 640 O O . LEU A 1 78 ? -11.479 8.500 37.779 1.00 64.69 78 LEU A O 1
ATOM 644 N N . GLU A 1 79 ? -10.679 7.974 39.815 1.00 63.00 79 GLU A N 1
ATOM 645 C CA . GLU A 1 79 ? -9.523 8.892 39.813 1.00 63.00 79 GLU A CA 1
ATOM 646 C C . GLU A 1 79 ? -8.307 8.283 39.089 1.00 63.00 79 GLU A C 1
ATOM 648 O O . GLU A 1 79 ? -7.321 8.968 38.804 1.00 63.00 79 GLU A O 1
ATOM 653 N N . ASP A 1 80 ? -8.391 7.005 38.718 1.00 57.53 80 ASP A N 1
ATOM 654 C CA . ASP A 1 80 ? -7.345 6.323 37.979 1.00 57.53 80 ASP A CA 1
ATOM 655 C C . ASP A 1 80 ? -7.407 6.690 36.500 1.00 57.53 80 ASP A C 1
ATOM 657 O O . ASP A 1 80 ? -8.345 6.364 35.768 1.00 57.53 80 ASP A O 1
ATOM 661 N N . ARG A 1 81 ? -6.361 7.417 36.099 1.00 61.50 81 ARG A N 1
ATOM 662 C CA . ARG A 1 81 ? -5.999 7.819 34.739 1.00 61.50 81 ARG A CA 1
ATOM 663 C C . ARG A 1 81 ? -6.575 6.860 33.702 1.00 61.50 81 ARG A C 1
ATOM 665 O O . ARG A 1 81 ? -6.287 5.667 33.712 1.00 61.50 81 ARG A O 1
ATOM 672 N N . ILE A 1 82 ? -7.345 7.419 32.777 1.00 63.81 82 ILE A N 1
ATOM 673 C CA . ILE A 1 82 ? -7.896 6.720 31.620 1.00 63.81 82 ILE A CA 1
ATOM 674 C C . ILE A 1 82 ? -6.717 6.170 30.792 1.00 63.81 82 ILE A C 1
ATOM 676 O O . ILE A 1 82 ? -6.102 6.886 30.010 1.00 63.81 82 ILE A O 1
ATOM 680 N N . ILE A 1 83 ? -6.349 4.905 31.028 1.00 65.94 83 ILE A N 1
ATOM 681 C CA . ILE A 1 83 ? -5.327 4.159 30.265 1.00 65.94 83 ILE A CA 1
ATOM 682 C C . ILE A 1 83 ? -5.950 3.544 28.995 1.00 65.94 83 ILE A C 1
ATOM 684 O O . ILE A 1 83 ? -5.247 3.110 28.086 1.00 65.94 83 ILE A O 1
ATOM 688 N N . ALA A 1 84 ? -7.280 3.523 28.892 1.00 66.19 84 ALA A N 1
ATOM 689 C CA . ALA A 1 84 ? -7.971 3.136 27.670 1.00 66.19 84 ALA A CA 1
ATOM 690 C C . ALA A 1 84 ? -7.897 4.289 26.655 1.00 66.19 84 ALA A C 1
ATOM 692 O O . ALA A 1 84 ? -8.145 5.426 27.021 1.00 66.19 84 ALA A O 1
ATOM 693 N N . MET A 1 85 ? -7.610 4.002 25.381 1.00 69.94 85 MET A N 1
ATOM 694 C CA . MET A 1 85 ? -7.388 4.991 24.299 1.00 69.94 85 MET A CA 1
ATOM 695 C C . MET A 1 85 ? -5.964 5.565 24.194 1.00 69.94 85 MET A C 1
ATOM 697 O O . MET A 1 85 ? -5.766 6.715 23.820 1.00 69.94 85 MET A O 1
ATOM 701 N N . THR A 1 86 ? -4.949 4.742 24.446 1.00 82.38 86 THR A N 1
ATOM 702 C CA . THR A 1 86 ? -3.541 5.074 24.155 1.00 82.38 86 THR A CA 1
ATOM 703 C C . THR A 1 86 ? -3.148 4.875 22.689 1.00 82.38 86 THR A C 1
ATOM 705 O O . THR A 1 86 ? -1.987 5.084 22.338 1.00 82.38 86 THR A O 1
ATOM 708 N N . LEU A 1 87 ? -4.081 4.446 21.831 1.00 87.88 87 LEU A N 1
ATOM 709 C CA . LEU A 1 87 ? -3.790 4.227 20.420 1.00 87.88 87 LEU A CA 1
ATOM 710 C C . LEU A 1 87 ? -3.549 5.557 19.712 1.00 87.88 87 LEU A C 1
ATOM 712 O O . LEU A 1 87 ? -4.321 6.506 19.835 1.00 87.88 87 LEU A O 1
ATOM 716 N N . ASP A 1 88 ? -2.499 5.569 18.906 1.00 89.94 88 ASP A N 1
ATOM 717 C CA . ASP A 1 88 ? -2.262 6.621 17.937 1.00 89.94 88 ASP A CA 1
ATOM 718 C C . ASP A 1 88 ? -3.342 6.614 16.834 1.00 89.94 88 ASP A C 1
ATOM 720 O O . ASP A 1 88 ? -3.948 5.578 16.527 1.00 89.94 88 ASP A O 1
ATOM 724 N N . LYS A 1 89 ? -3.592 7.786 16.240 1.00 90.00 89 LYS A N 1
ATOM 725 C CA . LYS A 1 89 ? -4.686 8.008 15.283 1.00 90.00 89 LYS A CA 1
ATOM 726 C C . LYS A 1 89 ? -4.566 7.100 14.053 1.00 90.00 89 LYS A C 1
ATOM 728 O O . LYS A 1 89 ? -5.584 6.586 13.590 1.00 90.00 89 LYS A O 1
ATOM 733 N N . GLU A 1 90 ? -3.357 6.855 13.543 1.00 88.19 90 GLU A N 1
ATOM 734 C CA . GLU A 1 90 ? -3.144 5.969 12.398 1.00 88.19 90 GLU A CA 1
ATOM 735 C C . GLU A 1 90 ? -3.464 4.513 12.758 1.00 88.19 90 GLU A C 1
ATOM 737 O O . GLU A 1 90 ? -4.129 3.816 11.991 1.00 88.19 90 GLU A O 1
ATOM 742 N N . THR A 1 91 ? -3.049 4.074 13.948 1.00 86.88 91 THR A N 1
ATOM 743 C CA . THR A 1 91 ? -3.285 2.702 14.430 1.00 86.88 91 THR A CA 1
ATOM 744 C C . THR A 1 91 ? -4.771 2.454 14.674 1.00 86.88 91 THR A C 1
ATOM 746 O O . THR A 1 91 ? -5.316 1.432 14.263 1.00 86.88 91 THR A O 1
ATOM 749 N N . TYR A 1 92 ? -5.458 3.417 15.290 1.00 90.00 92 TYR A N 1
ATOM 750 C CA . TYR A 1 92 ? -6.894 3.328 15.527 1.00 90.00 92 TYR A CA 1
ATOM 751 C C . TYR A 1 92 ? -7.686 3.208 14.216 1.00 90.00 92 TYR A C 1
ATOM 753 O O . TYR A 1 92 ? -8.570 2.359 14.102 1.00 90.00 92 TYR A O 1
ATOM 761 N N . LEU A 1 93 ? -7.331 3.999 13.198 1.00 89.56 93 LEU A N 1
ATOM 762 C CA . LEU A 1 93 ? -7.972 3.928 11.882 1.00 89.56 93 LEU A CA 1
ATOM 763 C C . LEU A 1 93 ? -7.762 2.576 11.191 1.00 89.56 93 LEU A C 1
ATOM 765 O O . LEU A 1 93 ? -8.691 2.076 10.561 1.00 89.56 93 LEU A O 1
ATOM 769 N N . GLN A 1 94 ? -6.587 1.961 11.331 1.00 84.81 94 GLN A N 1
ATOM 770 C CA . GLN A 1 94 ? -6.340 0.614 10.803 1.00 84.81 94 GLN A CA 1
ATOM 771 C C . GLN A 1 94 ? -7.213 -0.448 11.483 1.00 84.81 94 GLN A C 1
ATOM 773 O O . GLN A 1 94 ? -7.659 -1.381 10.826 1.00 84.81 94 GLN A O 1
ATOM 778 N N . CYS A 1 95 ? -7.514 -0.304 12.776 1.00 86.56 95 CYS A N 1
ATOM 779 C CA . CYS A 1 95 ? -8.438 -1.212 13.460 1.00 86.56 95 CYS A CA 1
ATOM 780 C C . CYS A 1 95 ? -9.894 -1.037 12.999 1.00 86.56 95 CYS A C 1
ATOM 782 O O . CYS A 1 95 ? -10.647 -2.008 12.976 1.00 86.56 95 CYS A O 1
ATOM 784 N N . LEU A 1 96 ? -10.297 0.187 12.643 1.00 88.19 96 LEU A N 1
ATOM 785 C CA . LEU A 1 96 ? -11.645 0.478 12.139 1.00 88.19 96 LEU A CA 1
ATOM 786 C C . LEU A 1 96 ? -11.857 0.043 10.687 1.00 88.19 96 LEU A C 1
ATOM 788 O O . LEU A 1 96 ? -12.998 -0.153 10.271 1.00 88.19 96 LEU A O 1
ATOM 792 N N . ILE A 1 97 ? -10.776 -0.071 9.918 1.00 84.06 97 ILE A N 1
ATOM 793 C CA . ILE A 1 97 ? -10.801 -0.425 8.502 1.00 84.06 97 ILE A CA 1
ATOM 794 C C . ILE A 1 97 ? -10.024 -1.734 8.348 1.00 84.06 97 ILE A C 1
ATOM 796 O O . ILE A 1 97 ? -8.817 -1.690 8.101 1.00 84.06 97 ILE A O 1
ATOM 800 N N . PRO A 1 98 ? -10.688 -2.899 8.494 1.00 70.88 98 PRO A N 1
ATOM 801 C CA . PRO A 1 98 ? -10.045 -4.181 8.262 1.00 70.88 98 PRO A CA 1
ATOM 802 C C . PRO A 1 98 ? -9.406 -4.170 6.875 1.00 70.88 98 PRO A C 1
ATOM 804 O O . PRO A 1 98 ? -10.072 -3.8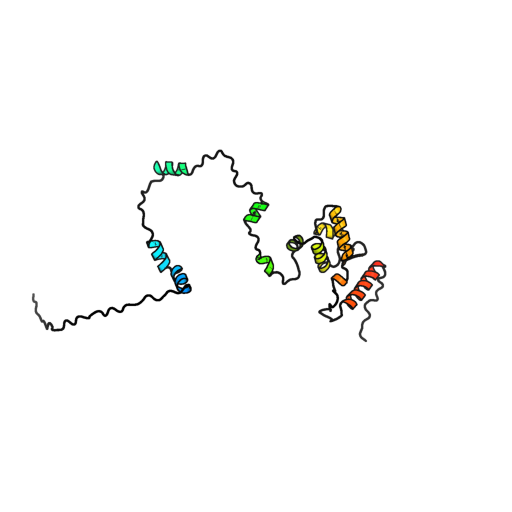74 5.879 1.00 70.88 98 PRO A O 1
ATOM 807 N N . LEU A 1 99 ? -8.106 -4.454 6.811 1.00 67.94 99 LEU A N 1
ATOM 808 C CA . LEU A 1 99 ? -7.435 -4.675 5.538 1.00 67.94 99 LEU A CA 1
ATOM 809 C C . LEU A 1 99 ? -8.083 -5.915 4.918 1.00 67.94 99 LEU A C 1
ATOM 811 O O . LEU A 1 99 ? -7.949 -7.017 5.441 1.00 67.94 99 LEU A O 1
ATOM 815 N N . HIS A 1 100 ? -8.866 -5.719 3.863 1.00 65.44 100 HIS A N 1
ATOM 816 C CA . HIS A 1 100 ? -9.421 -6.828 3.106 1.00 65.44 100 HIS A CA 1
ATOM 817 C C . HIS A 1 100 ? -8.281 -7.501 2.335 1.00 65.44 100 HIS A C 1
ATOM 819 O O . HIS A 1 100 ? -7.648 -6.862 1.498 1.00 65.44 100 HIS A O 1
ATOM 825 N N . ASP A 1 101 ? -8.059 -8.794 2.576 1.00 58.72 101 ASP A N 1
ATOM 826 C CA . ASP A 1 101 ? -7.134 -9.639 1.799 1.00 58.72 101 ASP A CA 1
ATOM 827 C C . ASP A 1 101 ? -7.614 -9.877 0.343 1.00 58.72 101 ASP A C 1
ATOM 829 O O . ASP A 1 101 ? -6.962 -10.570 -0.438 1.00 58.72 101 ASP A O 1
ATOM 833 N N . ASP A 1 102 ? -8.741 -9.280 -0.063 1.00 54.09 102 ASP A N 1
ATOM 834 C CA . ASP A 1 102 ? -9.366 -9.447 -1.385 1.00 54.09 102 ASP A CA 1
ATOM 835 C C . ASP A 1 102 ? -8.600 -8.770 -2.547 1.00 54.09 102 ASP A C 1
ATOM 837 O O . ASP A 1 102 ? -9.042 -8.796 -3.705 1.00 54.09 102 ASP A O 1
ATOM 841 N N . ASP A 1 103 ? -7.413 -8.221 -2.280 1.00 54.91 103 ASP A N 1
ATOM 842 C CA . ASP A 1 103 ? -6.492 -7.683 -3.290 1.00 54.91 103 ASP A CA 1
ATOM 843 C C . ASP A 1 103 ? -5.935 -8.767 -4.241 1.00 54.91 103 ASP A C 1
ATOM 845 O O . ASP A 1 103 ? -5.392 -8.451 -5.302 1.00 54.91 103 ASP A O 1
ATOM 849 N N . GLU A 1 104 ? -6.133 -10.056 -3.944 1.00 54.38 104 GLU A N 1
ATOM 850 C CA . GLU A 1 104 ? -5.817 -11.160 -4.865 1.00 54.38 104 GLU A CA 1
ATOM 851 C C . GLU A 1 104 ? -6.686 -11.154 -6.143 1.00 54.38 104 GLU A C 1
ATOM 853 O O . GLU A 1 104 ? -6.286 -11.706 -7.172 1.00 54.38 104 GLU A O 1
ATOM 858 N N . SER A 1 105 ? -7.856 -10.502 -6.123 1.00 50.38 105 SER A N 1
ATOM 859 C CA . SER A 1 105 ? -8.818 -10.523 -7.239 1.00 50.38 105 SER A CA 1
ATOM 860 C C . SER A 1 105 ? -8.491 -9.566 -8.398 1.00 50.38 105 SER A C 1
ATOM 862 O O . SER A 1 105 ? -8.973 -9.771 -9.516 1.00 50.38 105 SER A O 1
ATOM 864 N N . TRP A 1 106 ? -7.620 -8.573 -8.185 1.00 47.97 106 TRP A N 1
ATOM 865 C CA . TRP A 1 106 ? -7.304 -7.528 -9.173 1.00 47.97 106 TRP A CA 1
ATOM 866 C C . TRP A 1 106 ? -6.102 -7.840 -10.076 1.00 47.97 106 TRP A C 1
ATOM 868 O O . TRP A 1 106 ? -5.723 -7.022 -10.911 1.00 47.97 106 TRP A O 1
ATOM 878 N N . LYS A 1 107 ? -5.535 -9.051 -10.002 1.00 51.50 107 LYS A N 1
ATOM 879 C CA . LYS A 1 107 ? -4.352 -9.474 -10.784 1.00 51.50 107 LYS A CA 1
ATOM 880 C C . LYS A 1 107 ? -4.546 -9.542 -12.310 1.00 51.50 107 LYS A C 1
ATOM 882 O O . LYS A 1 107 ? -3.666 -10.045 -13.007 1.00 51.50 107 LYS A O 1
ATOM 887 N N . LYS A 1 108 ? -5.678 -9.083 -12.853 1.00 48.50 108 LYS A N 1
ATOM 888 C CA . LYS A 1 108 ? -5.951 -9.130 -14.298 1.00 48.50 108 LYS A CA 1
ATOM 889 C C . LYS A 1 108 ? -5.496 -7.890 -15.060 1.00 48.50 108 LYS A C 1
ATOM 891 O O . LYS A 1 108 ? -5.215 -8.022 -16.249 1.00 48.50 108 LYS A O 1
ATOM 896 N N . ASP A 1 109 ? -5.294 -6.765 -14.383 1.00 50.56 109 ASP A N 1
ATOM 897 C CA . ASP A 1 109 ? -4.743 -5.574 -15.018 1.00 50.56 109 ASP A CA 1
ATOM 898 C C . ASP A 1 109 ? -3.278 -5.424 -14.600 1.00 50.56 109 ASP A C 1
ATOM 900 O O . ASP A 1 109 ? -2.954 -5.291 -13.425 1.00 50.56 109 ASP A O 1
ATOM 904 N N . GLN A 1 110 ? -2.362 -5.457 -15.573 1.00 56.47 110 GLN A N 1
ATOM 905 C CA . GLN A 1 110 ? -0.903 -5.328 -15.383 1.00 56.47 110 GLN A CA 1
ATOM 906 C C . GLN A 1 110 ? -0.454 -3.987 -14.761 1.00 56.47 110 GLN A C 1
ATOM 908 O O . GLN A 1 110 ? 0.745 -3.722 -14.671 1.00 56.47 110 GLN A O 1
ATOM 913 N N . VAL A 1 111 ? -1.392 -3.139 -14.340 1.00 60.09 111 VAL A N 1
ATOM 914 C CA . VAL A 1 111 ? -1.144 -1.818 -13.774 1.00 60.09 111 VAL A CA 1
ATOM 915 C C . VAL A 1 111 ? -1.334 -1.898 -12.264 1.00 60.09 111 VAL A C 1
ATOM 917 O O . VAL A 1 111 ? -2.442 -1.765 -11.748 1.00 60.09 111 VAL A O 1
ATOM 920 N N . LEU A 1 112 ? -0.234 -2.114 -11.542 1.00 64.25 112 LEU A N 1
ATOM 921 C CA . LEU A 1 112 ? -0.232 -1.988 -10.087 1.00 64.25 112 LEU A CA 1
ATOM 922 C C . LEU A 1 112 ? -0.549 -0.540 -9.707 1.00 64.25 112 LEU A C 1
ATOM 924 O O . LEU A 1 112 ? 0.055 0.400 -10.232 1.00 64.25 112 LEU A O 1
ATOM 928 N N . CYS A 1 113 ? -1.461 -0.335 -8.756 1.00 72.94 113 CYS A N 1
ATOM 929 C CA . CYS A 1 113 ? -1.658 1.004 -8.215 1.00 72.94 113 CYS A CA 1
ATOM 930 C C . CYS A 1 113 ? -0.408 1.446 -7.428 1.00 72.94 113 CYS A C 1
ATOM 932 O O . CYS A 1 113 ? 0.339 0.627 -6.885 1.00 72.94 113 CYS A O 1
ATOM 934 N N . LEU A 1 114 ? -0.189 2.761 -7.310 1.00 71.25 114 LEU A N 1
ATOM 935 C CA . LEU A 1 114 ? 0.991 3.317 -6.628 1.00 71.25 114 LEU A CA 1
ATOM 936 C C . LEU A 1 114 ? 1.170 2.796 -5.195 1.00 71.25 114 LEU A C 1
ATOM 938 O O . LEU A 1 114 ? 2.297 2.666 -4.725 1.00 71.25 114 LEU A O 1
ATOM 942 N N . ARG A 1 115 ? 0.067 2.492 -4.499 1.00 74.12 115 ARG A N 1
ATOM 943 C CA . ARG A 1 115 ? 0.093 1.940 -3.139 1.00 74.12 115 ARG A CA 1
ATOM 944 C C . ARG A 1 115 ? 0.656 0.518 -3.116 1.00 74.12 115 ARG A C 1
ATOM 946 O O . ARG A 1 115 ? 1.539 0.251 -2.313 1.00 74.12 115 ARG A O 1
ATOM 953 N N . GLN A 1 116 ? 0.189 -0.353 -4.007 1.00 76.25 116 GLN A N 1
ATOM 954 C CA . GLN A 1 116 ? 0.672 -1.735 -4.123 1.00 76.25 116 GLN A CA 1
ATOM 955 C C . GLN A 1 116 ? 2.116 -1.785 -4.617 1.00 76.25 116 GLN A C 1
ATOM 957 O O . GLN A 1 116 ? 2.918 -2.577 -4.146 1.00 76.25 116 GLN A O 1
ATOM 962 N N . MET A 1 117 ? 2.498 -0.888 -5.524 1.00 80.12 117 MET A N 1
ATOM 963 C CA . MET A 1 117 ? 3.892 -0.804 -5.940 1.00 80.12 117 MET A CA 1
ATOM 964 C C . MET A 1 117 ? 4.802 -0.437 -4.752 1.00 80.12 117 MET A C 1
ATOM 966 O O . MET A 1 117 ? 5.874 -1.013 -4.621 1.00 80.12 117 MET A O 1
ATOM 970 N N . LYS A 1 118 ? 4.361 0.426 -3.823 1.00 80.62 118 LYS A N 1
ATOM 971 C CA . LYS A 1 118 ? 5.136 0.768 -2.615 1.00 80.62 118 LYS A CA 1
ATOM 972 C C . LYS A 1 118 ? 5.354 -0.396 -1.640 1.00 80.62 118 LYS A C 1
ATOM 974 O O . LYS A 1 118 ? 6.256 -0.293 -0.815 1.00 80.62 118 LYS A O 1
ATOM 979 N N . THR A 1 119 ? 4.578 -1.479 -1.714 1.00 82.38 119 THR A N 1
ATOM 980 C CA . THR A 1 119 ? 4.787 -2.663 -0.861 1.00 82.38 119 THR A CA 1
ATOM 981 C C . THR A 1 119 ? 5.835 -3.627 -1.426 1.00 82.38 119 THR A C 1
ATOM 983 O O . THR A 1 119 ? 6.238 -4.557 -0.733 1.00 82.38 119 THR A O 1
ATOM 986 N N . LEU A 1 120 ? 6.286 -3.434 -2.671 1.00 84.25 120 LEU A N 1
ATOM 987 C CA . LEU A 1 120 ? 7.301 -4.275 -3.308 1.00 84.25 120 LEU A CA 1
ATOM 988 C C . LEU A 1 120 ? 8.730 -3.873 -2.895 1.00 84.25 120 LEU A C 1
ATOM 990 O O . LEU A 1 120 ? 8.962 -2.718 -2.535 1.00 84.25 120 LEU A O 1
ATOM 994 N N . PRO A 1 121 ? 9.726 -4.769 -3.017 1.00 88.50 121 PRO A N 1
ATOM 995 C CA . PRO A 1 121 ? 11.136 -4.400 -2.886 1.00 88.50 121 PRO A CA 1
ATOM 996 C C . PRO A 1 121 ? 11.537 -3.306 -3.886 1.00 88.50 121 PRO A C 1
ATOM 998 O O . PRO A 1 121 ? 11.056 -3.305 -5.019 1.00 88.50 121 PRO A O 1
ATOM 1001 N N . LEU A 1 122 ? 12.460 -2.414 -3.505 1.00 86.00 122 LEU A N 1
ATOM 1002 C CA . LEU A 1 122 ? 12.888 -1.258 -4.314 1.00 86.00 122 LEU A CA 1
ATOM 1003 C C . LEU A 1 122 ? 13.235 -1.625 -5.769 1.00 86.00 122 LEU A C 1
ATOM 1005 O O . LEU A 1 122 ? 12.857 -0.914 -6.701 1.00 86.00 122 LEU A O 1
ATOM 1009 N N . THR A 1 123 ? 13.910 -2.756 -5.974 1.00 88.00 123 THR A N 1
ATOM 1010 C CA . THR A 1 123 ? 14.254 -3.285 -7.301 1.00 88.00 123 THR A CA 1
ATOM 1011 C C . THR A 1 123 ? 13.020 -3.511 -8.171 1.00 88.00 123 THR A C 1
ATOM 1013 O O . THR A 1 123 ? 12.985 -3.088 -9.326 1.00 88.00 123 THR A O 1
ATOM 1016 N N . GLU A 1 124 ? 11.982 -4.124 -7.603 1.00 86.81 124 GLU A N 1
ATOM 1017 C CA . GLU A 1 124 ? 10.732 -4.416 -8.300 1.00 86.81 124 GLU A CA 1
ATOM 1018 C C . GLU A 1 124 ? 9.920 -3.147 -8.557 1.00 86.81 124 GLU A C 1
ATOM 1020 O O . GLU A 1 124 ? 9.345 -3.005 -9.637 1.00 86.81 124 GLU A O 1
ATOM 1025 N N . GLN A 1 125 ? 9.955 -2.178 -7.632 1.00 88.81 125 GLN A N 1
ATOM 1026 C CA . GLN A 1 125 ? 9.355 -0.858 -7.852 1.00 88.81 125 GLN A CA 1
ATOM 1027 C C . GLN A 1 125 ? 9.970 -0.165 -9.072 1.00 88.81 125 GLN A C 1
ATOM 1029 O O . GLN A 1 125 ? 9.251 0.296 -9.957 1.00 88.81 125 GLN A O 1
ATOM 1034 N N . ILE A 1 126 ? 11.305 -0.129 -9.149 1.00 88.94 126 ILE A N 1
ATOM 1035 C CA . ILE A 1 126 ? 12.036 0.482 -10.267 1.00 88.94 126 ILE A CA 1
ATOM 1036 C C . ILE A 1 126 ? 11.740 -0.267 -11.570 1.00 88.94 126 ILE A C 1
ATOM 1038 O O . ILE A 1 126 ? 11.463 0.364 -12.591 1.00 88.94 126 ILE A O 1
ATOM 1042 N N . ARG A 1 127 ? 11.768 -1.605 -11.548 1.00 87.56 127 ARG A N 1
ATOM 1043 C CA . ARG A 1 127 ? 11.520 -2.446 -12.727 1.00 87.56 127 ARG A CA 1
ATOM 1044 C C . ARG A 1 127 ? 10.118 -2.229 -13.294 1.00 87.56 127 ARG A C 1
ATOM 1046 O O . ARG A 1 127 ? 9.989 -2.049 -14.504 1.00 87.56 127 ARG A O 1
ATOM 1053 N N . GLN A 1 128 ? 9.089 -2.230 -12.447 1.00 86.94 128 GLN A N 1
ATOM 1054 C CA . GLN A 1 128 ? 7.707 -2.022 -12.881 1.00 86.94 128 GLN A CA 1
ATOM 1055 C C . GLN A 1 128 ? 7.501 -0.597 -13.406 1.00 86.94 128 GLN A C 1
ATOM 1057 O O . GLN A 1 128 ? 7.012 -0.414 -14.518 1.00 86.94 128 GLN A O 1
ATOM 1062 N N . LEU A 1 129 ? 7.985 0.409 -12.675 1.00 88.69 129 LEU A N 1
ATOM 1063 C CA . LEU A 1 129 ? 7.875 1.808 -13.081 1.00 88.69 129 LEU A CA 1
ATOM 1064 C C . LEU A 1 129 ? 8.535 2.083 -14.440 1.00 88.69 129 LEU A C 1
ATOM 1066 O O . LEU A 1 129 ? 7.990 2.818 -15.264 1.00 88.69 129 LEU A O 1
ATOM 1070 N N . LEU A 1 130 ? 9.712 1.503 -14.691 1.00 90.06 130 LEU A N 1
ATOM 1071 C CA . LEU A 1 130 ? 10.421 1.672 -15.960 1.00 90.06 130 LEU A CA 1
ATOM 1072 C C . LEU A 1 130 ? 9.672 1.055 -17.145 1.00 90.06 130 LEU A C 1
ATOM 1074 O O . LEU A 1 130 ? 9.752 1.606 -18.244 1.00 90.06 130 LEU A O 1
ATOM 1078 N N . LYS A 1 131 ? 8.946 -0.051 -16.943 1.00 88.44 131 LYS A N 1
ATOM 1079 C CA . LYS A 1 131 ? 8.111 -0.656 -17.993 1.00 88.44 131 LYS A CA 1
ATOM 1080 C C . LYS A 1 131 ? 6.968 0.267 -18.399 1.00 88.44 131 LYS A C 1
ATOM 1082 O O . LYS A 1 131 ? 6.719 0.433 -19.595 1.00 88.44 131 LYS A O 1
ATOM 1087 N N . ASP A 1 132 ? 6.348 0.912 -17.418 1.00 86.88 132 ASP A N 1
ATOM 1088 C CA . ASP A 1 132 ? 5.185 1.768 -17.639 1.00 86.88 132 ASP A CA 1
ATOM 1089 C C . ASP A 1 132 ? 5.590 3.130 -18.226 1.00 86.88 132 ASP A C 1
ATOM 1091 O O . ASP A 1 132 ? 5.047 3.574 -19.240 1.00 86.88 132 ASP A O 1
ATOM 1095 N N . VAL A 1 133 ? 6.596 3.783 -17.634 1.00 89.81 133 VAL A N 1
ATOM 1096 C CA . VAL A 1 133 ? 6.983 5.163 -17.979 1.00 89.81 133 VAL A CA 1
ATOM 1097 C C . VAL A 1 133 ? 7.963 5.225 -19.155 1.00 89.81 133 VAL A C 1
ATOM 1099 O O . VAL A 1 133 ? 7.958 6.201 -19.905 1.00 89.81 133 VAL A O 1
ATOM 1102 N N . LYS A 1 134 ? 8.797 4.193 -19.351 1.00 93.00 134 LYS A N 1
ATOM 1103 C CA . LYS A 1 134 ? 9.825 4.044 -20.407 1.00 93.00 134 LYS A CA 1
ATOM 1104 C C . LYS A 1 134 ? 10.978 5.059 -20.374 1.00 93.00 134 LYS A C 1
ATOM 1106 O O . LYS A 1 134 ? 12.100 4.691 -20.726 1.00 93.00 134 LYS A O 1
ATOM 1111 N N . ILE A 1 135 ? 10.729 6.311 -19.979 1.00 94.25 135 ILE A N 1
ATOM 1112 C CA . ILE A 1 135 ? 11.710 7.403 -19.887 1.00 94.25 135 ILE A CA 1
ATOM 1113 C C . ILE A 1 135 ? 11.442 8.255 -18.638 1.00 94.25 135 ILE A C 1
ATOM 1115 O O . ILE A 1 135 ? 10.384 8.871 -18.527 1.00 94.25 135 ILE A O 1
ATOM 1119 N N . ILE A 1 136 ? 12.405 8.364 -17.720 1.00 94.56 136 ILE A N 1
ATOM 1120 C CA . ILE A 1 136 ? 12.246 9.155 -16.487 1.00 94.56 136 ILE A CA 1
ATOM 1121 C C . ILE A 1 136 ? 13.531 9.885 -16.083 1.00 94.56 136 ILE A C 1
ATOM 1123 O O . ILE A 1 136 ? 14.633 9.361 -16.220 1.00 94.56 136 ILE A O 1
ATOM 1127 N N . SER A 1 137 ? 13.411 11.101 -15.549 1.00 93.44 137 SER A N 1
ATOM 1128 C CA . SER A 1 137 ? 14.558 11.842 -15.017 1.00 93.44 137 SER A CA 1
ATOM 1129 C C . SER A 1 137 ? 14.886 11.417 -13.582 1.00 93.44 137 SER A C 1
ATOM 1131 O O . SER A 1 137 ? 13.996 11.083 -12.797 1.00 93.44 137 SER A O 1
ATOM 1133 N N . THR A 1 138 ? 16.167 11.480 -13.202 1.00 90.00 138 THR A N 1
ATOM 1134 C CA . THR A 1 138 ? 16.616 11.140 -11.838 1.00 90.00 138 THR A CA 1
ATOM 1135 C C . THR A 1 138 ? 15.855 11.903 -10.739 1.00 90.00 138 THR A C 1
ATOM 1137 O O . THR A 1 138 ? 15.441 11.262 -9.774 1.00 90.00 138 THR A O 1
ATOM 1140 N N . PRO A 1 139 ? 15.599 13.227 -10.847 1.00 90.81 139 PRO A N 1
ATOM 1141 C CA . PRO A 1 139 ? 14.852 13.951 -9.815 1.00 90.81 139 PRO A CA 1
ATOM 1142 C C . PRO A 1 139 ? 13.402 13.472 -9.674 1.00 90.81 139 PRO A C 1
ATOM 1144 O O . PRO A 1 139 ? 12.908 13.334 -8.557 1.00 90.81 139 PRO A O 1
ATOM 1147 N N . ARG A 1 140 ? 12.730 13.169 -10.795 1.00 90.75 140 ARG A N 1
ATOM 1148 C CA . ARG A 1 140 ? 11.354 12.647 -10.778 1.00 90.75 140 ARG A CA 1
ATOM 1149 C C . ARG A 1 140 ? 11.289 11.265 -10.146 1.00 90.75 140 ARG A C 1
ATOM 1151 O O . ARG A 1 140 ? 10.407 11.016 -9.333 1.00 90.75 140 ARG A O 1
ATOM 1158 N N . LEU A 1 141 ? 12.243 10.398 -10.476 1.00 89.44 141 LEU A N 1
ATOM 1159 C CA . LEU A 1 141 ? 12.317 9.056 -9.911 1.00 89.44 141 LEU A CA 1
ATOM 1160 C C . LEU A 1 141 ? 12.528 9.084 -8.390 1.00 89.44 141 LEU A C 1
ATOM 1162 O O . LEU A 1 141 ? 11.814 8.397 -7.667 1.00 89.44 141 LEU A O 1
ATOM 1166 N N . LYS A 1 142 ? 13.450 9.924 -7.898 1.00 89.31 142 LYS A N 1
ATOM 1167 C CA . LYS A 1 142 ? 13.668 10.110 -6.454 1.00 89.31 142 LYS A CA 1
ATOM 1168 C C . LYS A 1 142 ? 12.411 10.594 -5.740 1.00 89.31 142 LYS A C 1
ATOM 1170 O O . LYS A 1 142 ? 12.047 10.040 -4.710 1.00 89.31 142 LYS A O 1
ATOM 1175 N N . SER A 1 143 ? 11.744 11.603 -6.306 1.00 88.38 143 SER A N 1
ATOM 1176 C CA . SER A 1 143 ? 10.495 12.139 -5.757 1.00 88.38 143 SER A CA 1
ATOM 1177 C C . SER A 1 143 ? 9.413 11.062 -5.673 1.00 88.38 143 SER A C 1
ATOM 1179 O O . SER A 1 143 ? 8.733 10.950 -4.657 1.00 88.38 143 SER A O 1
ATOM 1181 N N . PHE A 1 144 ? 9.299 10.230 -6.705 1.00 84.94 144 PHE A N 1
ATOM 1182 C CA . PHE A 1 144 ? 8.302 9.172 -6.773 1.00 84.94 144 PHE A CA 1
ATOM 1183 C C . PHE A 1 144 ? 8.550 8.046 -5.759 1.00 84.94 144 PHE A C 1
ATOM 1185 O O . PHE A 1 144 ? 7.626 7.613 -5.072 1.00 84.94 144 PHE A O 1
ATOM 1192 N N . LEU A 1 145 ? 9.807 7.621 -5.618 1.00 85.69 145 LEU A N 1
ATOM 1193 C CA . LEU A 1 145 ? 10.223 6.580 -4.674 1.00 85.69 145 LEU A CA 1
ATOM 1194 C C . LEU A 1 145 ? 10.434 7.109 -3.244 1.00 85.69 145 LEU A C 1
ATOM 1196 O O . LEU A 1 145 ? 10.702 6.327 -2.341 1.00 85.69 145 LEU A O 1
ATOM 1200 N N . SER A 1 146 ? 10.298 8.425 -3.026 1.00 85.12 146 SER A N 1
ATOM 1201 C CA . SER A 1 146 ? 10.521 9.084 -1.728 1.00 85.12 146 SER A CA 1
ATOM 1202 C C . SER A 1 146 ? 11.906 8.790 -1.119 1.00 85.12 146 SER A C 1
ATOM 1204 O O . SER A 1 146 ? 12.067 8.781 0.101 1.00 85.12 146 SER A O 1
ATOM 1206 N N . LEU A 1 147 ? 12.918 8.566 -1.969 1.00 81.56 147 LEU A N 1
ATOM 1207 C CA . LEU A 1 147 ? 14.283 8.256 -1.533 1.00 81.56 147 LEU A CA 1
ATOM 1208 C C . LEU A 1 147 ? 14.928 9.509 -0.949 1.00 81.56 147 LEU A C 1
ATOM 1210 O O . LEU A 1 147 ? 15.088 10.514 -1.648 1.00 81.56 147 LEU A O 1
ATOM 1214 N N . THR A 1 148 ? 15.301 9.435 0.325 1.00 76.06 148 THR A N 1
ATOM 1215 C CA . THR A 1 148 ? 15.805 10.592 1.082 1.00 76.06 148 THR A CA 1
ATOM 1216 C C . THR A 1 148 ? 17.267 10.407 1.487 1.00 76.06 148 THR A C 1
ATOM 1218 O O . THR A 1 148 ? 17.977 11.392 1.687 1.00 76.06 148 THR A O 1
ATOM 1221 N N . SER A 1 149 ? 17.760 9.166 1.556 1.00 83.06 149 SER A N 1
ATOM 1222 C CA . SER A 1 149 ? 19.135 8.890 1.969 1.00 83.06 149 SER A CA 1
ATOM 1223 C C . SER A 1 149 ? 20.109 8.764 0.780 1.00 83.06 149 SER A C 1
ATOM 1225 O O . SER A 1 149 ? 19.749 8.276 -0.296 1.00 83.06 149 SER A O 1
ATOM 1227 N N . PRO A 1 150 ? 21.389 9.150 0.953 1.00 80.12 150 PRO A N 1
ATOM 1228 C CA . PRO A 1 150 ? 22.407 8.990 -0.089 1.00 80.12 150 PRO A CA 1
ATOM 1229 C C . PRO A 1 150 ? 22.747 7.516 -0.387 1.00 80.12 150 PRO A C 1
ATOM 1231 O O . PRO A 1 150 ? 23.192 7.201 -1.492 1.00 80.12 150 PRO A O 1
ATOM 1234 N N . GLY A 1 151 ? 22.528 6.606 0.573 1.00 83.50 151 GLY A N 1
ATOM 1235 C CA . GLY A 1 151 ? 22.734 5.164 0.393 1.00 83.50 151 GLY A CA 1
ATOM 1236 C C . GLY A 1 151 ? 21.738 4.554 -0.594 1.00 83.50 151 GLY A C 1
ATOM 1237 O O . GLY A 1 151 ? 22.146 3.909 -1.562 1.00 83.50 151 GLY A O 1
ATOM 1238 N N . GLU A 1 152 ? 20.451 4.857 -0.413 1.00 83.06 152 GLU A N 1
ATOM 1239 C CA . GLU A 1 152 ? 19.364 4.435 -1.307 1.00 83.06 152 GLU A CA 1
ATOM 1240 C C . GLU A 1 152 ? 19.554 4.956 -2.736 1.00 83.06 152 GLU A C 1
ATOM 1242 O O . GLU A 1 152 ? 19.256 4.262 -3.706 1.00 83.06 152 GLU A O 1
ATOM 1247 N N . GLU A 1 153 ? 20.096 6.166 -2.900 1.00 85.06 153 GLU A N 1
ATOM 1248 C CA . GLU A 1 153 ? 20.373 6.715 -4.228 1.00 85.06 153 GLU A CA 1
ATOM 1249 C C . GLU A 1 153 ? 21.437 5.904 -4.983 1.00 85.06 153 GLU A C 1
ATOM 1251 O O . GLU A 1 153 ? 21.325 5.697 -6.196 1.00 85.06 153 GLU A O 1
ATOM 1256 N N . SER A 1 154 ? 22.483 5.461 -4.283 1.00 87.62 154 SER A N 1
ATOM 1257 C CA . SER A 1 154 ? 23.536 4.631 -4.872 1.00 87.62 154 SER A CA 1
ATOM 1258 C C . SER A 1 154 ? 22.981 3.272 -5.301 1.00 87.62 154 SER A C 1
ATOM 1260 O O . SER A 1 154 ? 23.268 2.795 -6.400 1.00 87.62 154 SER A O 1
ATOM 1262 N N . GLU A 1 155 ? 22.125 2.680 -4.471 1.00 88.38 155 GLU A N 1
ATOM 1263 C CA . GLU A 1 155 ? 21.460 1.411 -4.758 1.00 88.38 155 GLU A CA 1
ATOM 1264 C C . GLU A 1 155 ? 20.486 1.524 -5.941 1.00 88.38 155 GLU A C 1
ATOM 1266 O O . GLU A 1 155 ? 20.570 0.754 -6.899 1.00 88.38 155 GLU A O 1
ATOM 1271 N N . MET A 1 156 ? 19.651 2.566 -5.951 1.00 90.06 156 MET A N 1
ATOM 1272 C CA . MET A 1 156 ? 18.763 2.905 -7.063 1.00 90.06 156 MET A CA 1
ATOM 1273 C C . MET A 1 156 ? 19.546 3.030 -8.375 1.00 90.06 156 MET A C 1
ATOM 1275 O O . MET A 1 156 ? 19.140 2.463 -9.387 1.00 90.06 156 MET A O 1
ATOM 1279 N N . LYS A 1 157 ? 20.684 3.737 -8.382 1.00 88.94 157 LYS A N 1
ATOM 1280 C CA . LYS A 1 157 ? 21.529 3.874 -9.582 1.00 88.94 157 LYS A CA 1
ATOM 1281 C C . LYS A 1 157 ? 22.053 2.528 -10.079 1.00 88.94 157 LYS A C 1
ATOM 1283 O O . LYS A 1 157 ? 22.051 2.310 -11.289 1.00 88.94 157 LYS A O 1
ATOM 1288 N N . LYS A 1 158 ? 22.460 1.623 -9.182 1.00 90.44 158 LYS A N 1
ATOM 1289 C CA . LYS A 1 158 ? 22.896 0.267 -9.557 1.00 90.44 158 LYS A CA 1
ATOM 1290 C C . LYS A 1 158 ? 21.765 -0.512 -10.233 1.00 90.44 158 LYS A C 1
ATOM 1292 O O . LYS A 1 158 ? 21.982 -1.072 -11.305 1.00 90.44 158 LYS A O 1
ATOM 1297 N N . PHE A 1 159 ? 20.555 -0.489 -9.672 1.00 89.62 159 PHE A N 1
ATOM 1298 C CA . PHE A 1 159 ? 19.392 -1.149 -10.280 1.00 89.62 159 PHE A CA 1
ATOM 1299 C C . PHE A 1 159 ? 18.981 -0.510 -11.611 1.00 89.62 159 PHE A C 1
ATOM 1301 O O . PHE A 1 159 ? 18.682 -1.209 -12.578 1.00 89.62 159 PHE A O 1
ATOM 1308 N N . LEU A 1 160 ? 19.032 0.820 -11.709 1.00 91.50 160 LEU A N 1
ATOM 1309 C CA . LEU A 1 160 ? 18.775 1.522 -12.964 1.00 91.50 160 LEU A CA 1
ATOM 1310 C C . LEU A 1 160 ? 19.766 1.116 -14.048 1.00 91.50 160 LEU A C 1
ATOM 1312 O O . LEU A 1 160 ? 19.348 0.862 -15.165 1.00 91.50 160 LEU A O 1
ATOM 1316 N N . GLN A 1 161 ? 21.055 0.988 -13.741 1.00 91.56 161 GLN A N 1
ATOM 1317 C CA . GLN A 1 161 ? 22.052 0.545 -14.722 1.00 91.56 161 GLN A CA 1
ATOM 1318 C C . GLN A 1 161 ? 21.806 -0.887 -15.225 1.00 91.56 161 GLN A C 1
ATOM 1320 O O . GLN A 1 161 ? 22.183 -1.223 -16.353 1.00 91.56 161 GLN A O 1
ATOM 1325 N N . GLN A 1 162 ? 21.141 -1.734 -14.433 1.00 90.81 162 GLN A N 1
ATOM 1326 C CA . GLN A 1 162 ? 20.745 -3.076 -14.862 1.00 90.81 162 GLN A CA 1
ATOM 1327 C C . GLN A 1 162 ? 19.595 -3.038 -15.877 1.00 90.81 162 GLN A C 1
ATOM 1329 O O . GLN A 1 162 ? 19.641 -3.790 -16.849 1.00 90.81 162 GLN A O 1
ATOM 1334 N N . HIS A 1 163 ? 18.636 -2.117 -15.734 1.00 91.25 163 HIS A N 1
ATOM 1335 C CA . HIS A 1 163 ? 17.382 -2.118 -16.509 1.00 91.25 163 HIS A CA 1
ATOM 1336 C C . HIS A 1 163 ? 17.166 -0.908 -17.434 1.00 91.25 163 HIS A C 1
ATOM 1338 O O . HIS A 1 163 ? 16.204 -0.882 -18.200 1.00 91.25 163 HIS A O 1
ATOM 1344 N N . ALA A 1 164 ? 18.040 0.093 -17.396 1.00 94.06 164 ALA A N 1
ATOM 1345 C CA . ALA A 1 164 ? 17.936 1.341 -18.143 1.00 94.06 164 ALA A CA 1
ATOM 1346 C C . ALA A 1 164 ? 19.319 1.899 -18.529 1.00 94.06 164 ALA A C 1
ATOM 1348 O O . ALA A 1 164 ? 20.361 1.487 -18.017 1.00 94.06 164 ALA A O 1
ATOM 1349 N N . LEU A 1 165 ? 19.315 2.852 -19.458 1.00 93.69 165 LEU A N 1
ATOM 1350 C CA . LEU A 1 165 ? 20.471 3.590 -19.960 1.00 93.69 165 LEU A CA 1
ATOM 1351 C C . LEU A 1 165 ? 20.257 5.086 -19.724 1.00 93.69 165 LEU A C 1
ATOM 1353 O O . LEU A 1 165 ? 19.154 5.591 -19.920 1.00 93.69 165 LEU A O 1
ATOM 1357 N N . LEU A 1 166 ? 21.302 5.808 -19.323 1.00 92.88 166 LEU A N 1
ATOM 1358 C CA . LEU A 1 166 ? 21.226 7.256 -19.137 1.00 92.88 166 LEU A CA 1
ATOM 1359 C C . LEU A 1 166 ? 21.515 7.973 -20.464 1.00 92.88 166 LEU A C 1
ATOM 1361 O O . LEU A 1 166 ? 22.627 7.896 -20.981 1.00 92.88 166 LEU A O 1
ATOM 1365 N N . VAL A 1 167 ? 20.530 8.698 -20.993 1.00 91.75 167 VAL A N 1
ATOM 1366 C CA . VAL A 1 167 ? 20.613 9.457 -22.249 1.00 91.75 167 VAL A CA 1
ATOM 1367 C C . VAL A 1 167 ? 20.159 10.893 -21.992 1.00 91.75 167 VAL A C 1
ATOM 1369 O O . VAL A 1 167 ? 19.020 11.125 -21.589 1.00 91.75 167 VAL A O 1
ATOM 1372 N N . HIS A 1 168 ? 21.055 11.868 -22.191 1.00 88.25 168 HIS A N 1
ATOM 1373 C CA . HIS A 1 168 ? 20.786 13.305 -21.982 1.00 88.25 168 HIS A CA 1
ATOM 1374 C C . HIS A 1 168 ? 20.094 13.622 -20.644 1.00 88.25 168 HIS A C 1
ATOM 1376 O O . HIS A 1 168 ? 19.111 14.358 -20.589 1.00 88.25 168 HIS A O 1
ATOM 1382 N N . GLY A 1 169 ? 20.571 13.015 -19.553 1.00 87.44 169 GLY A N 1
ATOM 1383 C CA . GLY A 1 169 ? 20.031 13.237 -18.205 1.00 87.44 169 GLY A CA 1
ATOM 1384 C C . GLY A 1 169 ? 18.728 12.492 -17.878 1.00 87.44 169 GLY A C 1
ATOM 1385 O O . GLY A 1 169 ? 18.196 12.668 -16.780 1.00 87.44 169 GLY A O 1
ATOM 1386 N N . ASN A 1 170 ? 18.230 11.639 -18.780 1.00 93.06 170 ASN A N 1
ATOM 1387 C CA . ASN A 1 170 ? 17.042 10.810 -18.571 1.00 93.06 170 ASN A CA 1
ATOM 1388 C C . ASN A 1 170 ? 17.382 9.319 -18.649 1.00 93.06 170 ASN A C 1
ATOM 1390 O O . ASN A 1 170 ? 18.169 8.893 -19.490 1.00 93.06 170 ASN A O 1
ATOM 1394 N N . TRP A 1 171 ? 16.770 8.519 -17.785 1.00 95.00 171 TRP A N 1
ATOM 1395 C CA . TRP A 1 171 ? 16.862 7.065 -17.815 1.00 95.00 171 TRP A CA 1
ATOM 1396 C C . TRP A 1 171 ? 15.868 6.512 -18.823 1.00 95.00 171 TRP A C 1
ATOM 1398 O O . TRP A 1 171 ? 14.664 6.706 -18.676 1.00 95.00 171 TRP A O 1
ATOM 1408 N N . VAL A 1 172 ? 16.379 5.821 -19.834 1.00 95.19 172 VAL A N 1
ATOM 1409 C CA . VAL A 1 172 ? 15.620 5.143 -20.883 1.00 95.19 172 VAL A CA 1
ATOM 1410 C C . VAL A 1 172 ? 15.677 3.646 -20.613 1.00 95.19 172 VAL A C 1
ATOM 1412 O O . VAL A 1 172 ? 16.763 3.077 -20.544 1.00 95.19 172 VAL A O 1
ATOM 1415 N N . VAL A 1 173 ? 14.527 2.995 -20.454 1.00 95.62 173 VAL A N 1
ATOM 1416 C CA . VAL A 1 173 ? 14.457 1.546 -20.191 1.00 95.62 173 VAL A CA 1
ATOM 1417 C C . VAL A 1 173 ? 15.152 0.744 -21.302 1.00 95.62 173 VAL A C 1
ATOM 1419 O O . VAL A 1 173 ? 15.017 1.085 -22.478 1.00 95.62 173 VAL A O 1
ATOM 1422 N N . LYS A 1 174 ? 15.888 -0.320 -20.972 1.00 94.12 174 LYS A N 1
ATOM 1423 C CA . LYS A 1 174 ? 16.531 -1.192 -21.971 1.00 94.12 174 LYS A CA 1
ATOM 1424 C C . LYS A 1 174 ? 15.497 -1.980 -22.776 1.00 94.12 174 LYS A C 1
ATOM 1426 O O . LYS A 1 174 ? 14.344 -2.113 -22.368 1.00 94.12 174 LYS A O 1
ATOM 1431 N N . SER A 1 175 ? 15.870 -2.412 -23.977 1.00 93.75 175 SER A N 1
ATOM 1432 C CA . SER A 1 175 ? 14.928 -3.054 -24.903 1.00 93.75 175 SER A CA 1
ATOM 1433 C C . SER A 1 175 ? 14.561 -4.475 -24.511 1.00 93.75 175 SER A C 1
ATOM 1435 O O . SER A 1 175 ? 13.396 -4.832 -24.634 1.00 93.75 175 SER A O 1
ATOM 1437 N N . ASP A 1 176 ? 15.488 -5.219 -23.918 1.00 90.88 176 ASP A N 1
ATOM 1438 C CA . ASP A 1 176 ? 15.263 -6.552 -23.345 1.00 90.88 176 ASP A CA 1
ATOM 1439 C C . ASP A 1 176 ? 14.222 -6.571 -22.209 1.00 90.88 176 ASP A C 1
ATOM 1441 O O . ASP A 1 176 ? 13.531 -7.568 -22.006 1.00 90.88 176 ASP A O 1
ATOM 1445 N N . VAL A 1 177 ? 14.063 -5.456 -21.488 1.00 90.12 177 VAL A N 1
ATOM 1446 C CA . VAL A 1 177 ? 13.035 -5.291 -20.447 1.00 90.12 177 VAL A CA 1
ATOM 1447 C C . VAL A 1 177 ? 11.633 -5.124 -21.048 1.00 90.12 177 VAL A C 1
ATOM 1449 O O . VAL A 1 177 ? 10.653 -5.557 -20.433 1.00 90.12 177 VAL A O 1
ATOM 1452 N N . LEU A 1 178 ? 11.526 -4.488 -22.221 1.00 89.75 178 LEU A N 1
ATOM 1453 C CA . LEU A 1 178 ? 10.255 -4.255 -22.918 1.00 89.75 178 LEU A CA 1
ATOM 1454 C C . LEU A 1 178 ? 9.862 -5.416 -23.835 1.00 89.75 178 LEU A C 1
ATOM 1456 O O . LEU A 1 178 ? 8.680 -5.735 -23.940 1.00 89.75 178 LEU A O 1
ATOM 1460 N N . PHE A 1 179 ? 10.845 -6.033 -24.485 1.00 90.94 179 PHE A N 1
ATOM 1461 C CA . PHE A 1 179 ? 10.674 -7.131 -25.428 1.00 90.94 179 PHE A CA 1
ATOM 1462 C C . PHE A 1 179 ? 11.553 -8.304 -24.975 1.00 90.94 179 PHE A C 1
ATOM 1464 O O . PHE A 1 179 ? 12.703 -8.423 -25.403 1.00 90.94 179 PHE A O 1
ATOM 1471 N N . PRO A 1 180 ? 11.040 -9.163 -24.074 1.00 87.50 180 PRO A N 1
ATOM 1472 C CA . PRO A 1 180 ? 11.751 -10.357 -23.635 1.00 87.50 180 PRO A CA 1
ATOM 1473 C C . PRO A 1 180 ? 12.118 -11.264 -24.814 1.00 87.50 180 PRO A C 1
ATOM 1475 O O . PRO A 1 180 ? 11.473 -11.225 -25.868 1.00 87.50 180 PRO A O 1
ATOM 1478 N N . LYS A 1 181 ? 13.121 -12.124 -24.618 1.00 84.31 181 LYS A N 1
ATOM 1479 C CA . LYS A 1 181 ? 13.479 -13.151 -25.607 1.00 84.31 181 LYS A CA 1
ATOM 1480 C C . LYS A 1 181 ? 12.246 -13.989 -25.951 1.00 84.31 181 LYS A C 1
ATOM 1482 O O . LYS A 1 181 ? 11.436 -14.263 -25.070 1.00 84.31 181 LYS A O 1
ATOM 1487 N N . GLU A 1 182 ? 12.106 -14.344 -27.226 1.00 85.06 182 GLU A N 1
ATOM 1488 C CA . GLU A 1 182 ? 10.961 -15.103 -27.766 1.00 85.06 182 GLU A CA 1
ATOM 1489 C C . GLU A 1 182 ? 9.609 -14.362 -27.743 1.00 85.06 182 GLU A C 1
ATOM 1491 O O . GLU A 1 182 ? 8.581 -14.931 -28.105 1.00 85.06 182 GLU A O 1
ATOM 1496 N N . SER A 1 183 ? 9.585 -13.074 -27.382 1.00 89.06 183 SER A N 1
ATOM 1497 C CA . SER A 1 183 ? 8.388 -12.251 -27.567 1.00 89.06 183 SER A CA 1
ATOM 1498 C C . SER A 1 183 ? 8.189 -11.875 -29.038 1.00 89.06 183 SER A C 1
ATOM 1500 O O . SER A 1 183 ? 9.138 -11.791 -29.819 1.00 89.06 183 SER A O 1
ATOM 1502 N N . ALA A 1 184 ? 6.942 -11.610 -29.419 1.00 88.62 184 ALA A N 1
ATOM 1503 C CA . ALA A 1 184 ? 6.593 -11.026 -30.707 1.00 88.62 184 ALA A CA 1
ATOM 1504 C C . ALA A 1 184 ? 5.602 -9.880 -30.496 1.00 88.62 184 ALA A C 1
ATOM 1506 O O . ALA A 1 184 ? 4.832 -9.870 -29.533 1.00 88.62 184 ALA A O 1
ATOM 1507 N N . SER A 1 185 ? 5.623 -8.901 -31.398 1.00 85.56 185 SER A N 1
ATOM 1508 C CA . SER A 1 185 ? 4.663 -7.800 -31.385 1.00 85.56 185 SER A CA 1
ATOM 1509 C C . SER A 1 185 ? 3.233 -8.340 -31.514 1.00 85.56 185 SER A C 1
ATOM 1511 O O . SER A 1 185 ? 2.947 -9.033 -32.493 1.00 85.56 185 SER A O 1
ATOM 1513 N N . PRO A 1 186 ? 2.305 -7.985 -30.607 1.00 83.19 186 PRO A N 1
ATOM 1514 C CA . PRO A 1 186 ? 0.918 -8.442 -30.692 1.00 83.19 186 PRO A CA 1
ATOM 1515 C C . PRO A 1 186 ? 0.172 -7.835 -31.888 1.00 83.19 186 PRO A C 1
ATOM 1517 O O . PRO A 1 186 ? -0.849 -8.368 -32.306 1.00 83.19 186 PRO A O 1
ATOM 1520 N N . PHE A 1 187 ? 0.670 -6.721 -32.438 1.00 82.88 187 PHE A N 1
ATOM 1521 C CA . PHE A 1 187 ? 0.048 -6.034 -33.570 1.00 82.88 187 PHE A CA 1
ATOM 1522 C C . PHE A 1 187 ? 0.649 -6.447 -34.918 1.00 82.88 187 PHE A C 1
ATOM 1524 O O . PHE A 1 187 ? -0.077 -6.628 -35.888 1.00 82.88 187 PHE A O 1
ATOM 1531 N N . SER A 1 188 ? 1.976 -6.579 -34.994 1.00 87.00 188 SER A N 1
ATOM 1532 C CA . SER A 1 188 ? 2.691 -6.790 -36.262 1.00 87.00 188 SER A CA 1
ATOM 1533 C C . SER A 1 188 ? 3.348 -8.162 -36.399 1.00 87.00 188 SER A C 1
ATOM 1535 O O . SER A 1 188 ? 3.882 -8.463 -37.462 1.00 87.00 188 SER A O 1
ATOM 1537 N N . GLY A 1 189 ? 3.380 -8.977 -35.340 1.00 88.62 189 GLY A N 1
ATOM 1538 C CA . GLY A 1 189 ? 4.060 -10.278 -35.326 1.00 88.62 189 GLY A CA 1
ATOM 1539 C C . GLY A 1 189 ? 5.591 -10.206 -35.408 1.00 88.62 189 GLY A C 1
ATOM 1540 O O . GLY A 1 189 ? 6.248 -11.241 -35.427 1.00 88.62 189 GLY A O 1
ATOM 1541 N N . VAL A 1 190 ? 6.177 -9.003 -35.450 1.00 91.56 190 VAL A N 1
ATOM 1542 C CA . VAL A 1 190 ? 7.633 -8.813 -35.541 1.00 91.56 190 VAL A CA 1
ATOM 1543 C C . VAL A 1 190 ? 8.311 -9.395 -34.292 1.00 91.56 190 VAL A C 1
ATOM 1545 O O . VAL A 1 190 ? 7.887 -9.055 -33.182 1.00 91.56 190 VAL A O 1
ATOM 1548 N N . PRO A 1 191 ? 9.363 -10.224 -34.441 1.00 93.06 191 PRO A N 1
ATOM 1549 C CA . PRO A 1 191 ? 10.100 -10.777 -33.308 1.00 93.06 191 PRO A CA 1
ATOM 1550 C C . PRO A 1 191 ? 10.722 -9.698 -32.414 1.00 93.06 191 PRO A C 1
ATOM 1552 O O . PRO A 1 191 ? 11.212 -8.672 -32.896 1.00 93.06 191 PRO A O 1
ATOM 1555 N N . GLY A 1 192 ? 10.755 -9.964 -31.108 1.00 91.94 192 GLY A N 1
ATOM 1556 C CA . GLY A 1 192 ? 11.308 -9.083 -30.081 1.00 91.94 192 GLY A CA 1
ATOM 1557 C C . GLY A 1 192 ? 12.746 -8.663 -30.364 1.00 91.94 192 GLY A C 1
ATOM 1558 O O . GLY A 1 192 ? 13.062 -7.484 -30.254 1.00 91.94 192 GLY A O 1
ATOM 1559 N N . ASP A 1 193 ? 13.586 -9.580 -30.845 1.00 92.12 193 ASP A N 1
ATOM 1560 C CA . ASP A 1 193 ? 14.999 -9.306 -31.143 1.00 92.12 193 ASP A CA 1
ATOM 1561 C C . ASP A 1 193 ? 15.183 -8.231 -32.229 1.00 92.12 193 ASP A C 1
ATOM 1563 O O . ASP A 1 193 ? 16.068 -7.371 -32.140 1.00 92.12 193 ASP A O 1
ATOM 1567 N N . VAL A 1 194 ? 14.300 -8.225 -33.236 1.00 91.94 194 VAL A N 1
ATOM 1568 C CA . VAL A 1 194 ? 14.291 -7.208 -34.299 1.00 91.94 194 VAL A CA 1
ATOM 1569 C C . VAL A 1 194 ? 13.856 -5.857 -33.731 1.00 91.94 194 VAL A C 1
ATOM 1571 O O . VAL A 1 194 ? 14.482 -4.834 -34.019 1.00 91.94 194 VAL A O 1
ATOM 1574 N N . MET A 1 195 ? 12.823 -5.844 -32.881 1.00 92.19 195 MET A N 1
ATOM 1575 C CA . MET A 1 195 ? 12.362 -4.625 -32.207 1.00 92.19 195 MET A CA 1
ATOM 1576 C C . MET A 1 195 ? 13.430 -4.050 -31.272 1.00 92.19 195 MET A C 1
ATOM 1578 O O . MET A 1 195 ? 13.647 -2.837 -31.278 1.00 92.19 195 MET A O 1
ATOM 1582 N N . CYS A 1 196 ? 14.131 -4.906 -30.523 1.00 93.94 196 CYS A N 1
ATOM 1583 C CA . CYS A 1 196 ? 15.254 -4.523 -29.676 1.00 93.94 196 CYS A CA 1
ATOM 1584 C C . CYS A 1 196 ? 16.352 -3.853 -30.492 1.00 93.94 196 CYS A C 1
ATOM 1586 O O . CYS A 1 196 ? 16.726 -2.724 -30.193 1.00 93.94 196 CYS A O 1
ATOM 1588 N N . THR A 1 197 ? 16.790 -4.493 -31.577 1.00 93.56 197 THR A N 1
ATOM 1589 C CA . THR A 1 197 ? 17.873 -3.977 -32.425 1.00 93.56 197 THR A CA 1
ATOM 1590 C C . THR A 1 197 ? 17.519 -2.614 -33.029 1.00 93.56 197 THR A C 1
ATOM 1592 O O . THR A 1 197 ? 18.316 -1.676 -32.973 1.00 93.56 197 THR A O 1
ATOM 1595 N N . ALA A 1 198 ? 16.304 -2.468 -33.566 1.00 93.19 198 ALA A N 1
ATOM 1596 C CA . ALA A 1 198 ? 15.841 -1.206 -34.140 1.00 93.19 198 ALA A CA 1
ATOM 1597 C C . ALA A 1 198 ? 15.747 -0.092 -33.084 1.00 93.19 198 ALA A C 1
ATOM 1599 O O . ALA A 1 198 ? 16.179 1.040 -33.320 1.00 93.19 198 ALA A O 1
ATOM 1600 N N . ARG A 1 199 ? 15.205 -0.407 -31.904 1.00 93.31 199 ARG A N 1
ATOM 1601 C CA . ARG A 1 199 ? 15.073 0.544 -30.798 1.00 93.31 199 ARG A CA 1
ATOM 1602 C C . ARG A 1 199 ? 16.429 0.965 -30.247 1.00 93.31 199 ARG A C 1
ATOM 1604 O O . ARG A 1 199 ? 16.646 2.159 -30.054 1.00 93.31 199 ARG A O 1
ATOM 1611 N N . ASP A 1 200 ? 17.334 0.021 -30.024 1.00 93.62 200 ASP A N 1
ATOM 1612 C CA . ASP A 1 200 ? 18.671 0.289 -29.496 1.00 93.62 200 ASP A CA 1
ATOM 1613 C C . ASP A 1 200 ? 19.473 1.163 -30.461 1.00 93.62 200 ASP A C 1
ATOM 1615 O O . ASP A 1 200 ? 20.142 2.100 -30.024 1.00 93.62 200 ASP A O 1
ATOM 1619 N N . TYR A 1 201 ? 19.326 0.951 -31.772 1.00 92.44 201 TYR A N 1
ATOM 1620 C CA . TYR A 1 201 ? 19.903 1.836 -32.781 1.00 92.44 201 TYR A CA 1
ATOM 1621 C C . TYR A 1 201 ? 19.355 3.268 -32.683 1.00 92.44 201 TYR A C 1
ATOM 1623 O O . TYR A 1 201 ? 20.129 4.225 -32.685 1.00 92.44 201 TYR A O 1
ATOM 1631 N N . LEU A 1 202 ? 18.037 3.447 -32.531 1.00 90.88 202 LEU A N 1
ATOM 1632 C CA . LEU A 1 202 ? 17.445 4.778 -32.343 1.00 90.88 202 LEU A CA 1
ATOM 1633 C C . LEU A 1 202 ? 17.946 5.449 -31.060 1.00 90.88 202 LEU A C 1
ATOM 1635 O O . LEU A 1 202 ? 18.332 6.617 -31.091 1.00 90.88 202 LEU A O 1
ATOM 1639 N N . VAL A 1 203 ? 17.982 4.720 -29.942 1.00 91.00 203 VAL A N 1
ATOM 1640 C CA . VAL A 1 203 ? 18.507 5.219 -28.661 1.00 91.00 203 VAL A CA 1
ATOM 1641 C C . VAL A 1 203 ? 19.980 5.607 -28.799 1.00 91.00 203 VAL A C 1
ATOM 1643 O O . VAL A 1 203 ? 20.374 6.679 -28.340 1.00 91.00 203 VAL A O 1
ATOM 1646 N N . PHE A 1 204 ? 20.783 4.799 -29.494 1.00 90.44 204 PHE A N 1
ATOM 1647 C CA . PHE A 1 204 ? 22.171 5.120 -29.808 1.00 90.44 204 PHE A CA 1
ATOM 1648 C C . PHE A 1 204 ? 22.286 6.427 -30.603 1.00 90.44 204 PHE A C 1
ATOM 1650 O O . PHE A 1 204 ? 23.082 7.287 -30.233 1.00 90.44 204 PHE A O 1
ATOM 1657 N N . LEU A 1 205 ? 21.456 6.654 -31.624 1.00 89.62 205 LEU A N 1
ATOM 1658 C CA . LEU A 1 205 ? 21.470 7.915 -32.377 1.00 89.62 205 LEU A CA 1
ATOM 1659 C C . LEU A 1 205 ? 21.166 9.135 -31.500 1.00 89.62 205 LEU A C 1
ATOM 1661 O O . LEU A 1 205 ? 21.796 10.183 -31.675 1.00 89.62 205 LEU A O 1
ATOM 1665 N N . PHE A 1 206 ? 20.265 8.997 -30.520 1.00 86.19 206 PHE A N 1
ATOM 1666 C CA . PHE A 1 206 ? 20.025 10.051 -29.532 1.00 86.19 206 PHE A CA 1
ATOM 1667 C C . PHE A 1 206 ? 21.284 10.365 -28.719 1.00 86.19 206 PHE A C 1
ATOM 1669 O O . PHE A 1 206 ? 21.531 11.539 -28.455 1.00 86.19 206 PHE A O 1
ATOM 1676 N N . THR A 1 207 ? 22.125 9.380 -28.385 1.00 85.62 207 THR A N 1
ATOM 1677 C CA . THR A 1 207 ? 23.404 9.642 -27.691 1.00 85.62 207 THR A CA 1
ATOM 1678 C C . THR A 1 207 ? 24.415 10.419 -28.540 1.00 85.62 207 THR A C 1
ATOM 1680 O O . THR A 1 207 ? 25.245 11.127 -27.983 1.00 85.62 207 THR A O 1
ATOM 1683 N N . GLN A 1 208 ? 24.330 10.337 -29.871 1.00 81.31 208 GLN A N 1
ATOM 1684 C CA . GLN A 1 208 ? 25.317 10.912 -30.795 1.00 81.31 208 GLN A CA 1
ATOM 1685 C C . GLN A 1 208 ? 24.937 12.307 -31.335 1.00 81.31 208 GLN A C 1
ATOM 1687 O O . GLN A 1 208 ? 25.662 12.857 -32.155 1.00 81.31 208 GLN A O 1
ATOM 1692 N N . HIS A 1 209 ? 23.802 12.892 -30.922 1.00 67.56 209 HIS A N 1
ATOM 1693 C CA . HIS A 1 209 ? 23.226 14.131 -31.493 1.00 67.56 209 HIS A CA 1
ATOM 1694 C C . HIS A 1 209 ? 22.878 14.061 -32.999 1.00 67.56 209 HIS A C 1
ATOM 1696 O O . HIS A 1 209 ? 22.601 15.085 -33.627 1.00 67.56 209 HIS A O 1
ATOM 1702 N N . VAL A 1 210 ? 22.845 12.866 -33.601 1.00 55.12 210 VAL A N 1
ATOM 1703 C CA . VAL A 1 210 ? 22.601 12.687 -35.041 1.00 55.12 210 VAL A CA 1
ATOM 1704 C C . VAL A 1 210 ? 21.163 12.238 -35.277 1.00 55.12 210 VAL A C 1
ATOM 1706 O O . VAL A 1 210 ? 20.881 11.062 -35.480 1.00 55.12 210 VAL A O 1
ATOM 1709 N N . LEU A 1 211 ? 20.233 13.190 -35.312 1.00 56.50 211 LEU A N 1
ATOM 1710 C CA . LEU A 1 211 ? 18.908 12.968 -35.893 1.00 56.50 211 LEU A CA 1
ATOM 1711 C C . LEU A 1 211 ? 18.728 13.874 -37.104 1.00 56.50 211 LEU A C 1
ATOM 1713 O O . LEU A 1 211 ? 18.119 14.939 -37.043 1.00 56.50 211 LEU A O 1
ATOM 1717 N N . ARG A 1 212 ? 19.270 13.442 -38.245 1.00 54.59 212 ARG A N 1
ATOM 1718 C CA . ARG A 1 212 ? 18.864 13.989 -39.543 1.00 54.59 212 ARG A CA 1
ATOM 1719 C C . ARG A 1 212 ? 17.615 13.231 -39.994 1.00 54.59 212 ARG A C 1
ATOM 1721 O O . ARG A 1 212 ? 17.625 12.005 -40.017 1.00 54.59 212 ARG A O 1
ATOM 1728 N N . LYS A 1 213 ? 16.538 13.957 -40.322 1.00 53.03 213 LYS A N 1
ATOM 1729 C CA . LYS A 1 213 ? 15.242 13.427 -40.794 1.00 53.03 213 LYS A CA 1
ATOM 1730 C C . LYS A 1 213 ? 15.432 12.442 -41.964 1.00 53.03 213 LYS A C 1
ATOM 1732 O O . LYS A 1 213 ? 15.488 12.871 -43.111 1.00 53.03 213 LYS A O 1
ATOM 1737 N N . ARG A 1 214 ? 15.558 11.139 -41.693 1.00 52.09 214 ARG A N 1
ATOM 1738 C CA . ARG A 1 214 ? 15.606 10.082 -42.725 1.00 52.09 214 ARG A CA 1
ATOM 1739 C C . ARG A 1 214 ? 14.859 8.789 -42.364 1.00 52.09 214 ARG A C 1
ATOM 1741 O O . ARG A 1 214 ? 14.904 7.851 -43.143 1.00 52.09 214 ARG A O 1
ATOM 1748 N N . PHE A 1 215 ? 14.136 8.727 -41.244 1.00 53.34 215 PHE A N 1
ATOM 1749 C CA . PHE A 1 215 ? 13.535 7.470 -40.755 1.00 53.34 215 PHE A CA 1
ATOM 1750 C C . PHE A 1 215 ? 12.090 7.196 -41.202 1.00 53.34 215 PHE A C 1
ATOM 1752 O O . PHE A 1 215 ? 11.436 6.320 -40.649 1.00 53.34 215 PHE A O 1
ATOM 1759 N N . ALA A 1 216 ? 11.597 7.898 -42.221 1.00 46.91 216 ALA A N 1
ATOM 1760 C CA . ALA A 1 216 ? 10.348 7.541 -42.887 1.00 46.91 216 ALA A CA 1
ATOM 1761 C C . ALA A 1 216 ? 10.563 7.593 -44.402 1.00 46.91 216 ALA A C 1
ATOM 1763 O O . ALA A 1 216 ? 10.288 8.601 -45.049 1.00 46.91 216 ALA A O 1
ATOM 1764 N N . SER A 1 217 ? 11.118 6.521 -44.963 1.00 42.47 217 SER A N 1
ATOM 1765 C CA . SER A 1 217 ? 10.951 6.249 -46.389 1.00 42.47 217 SER A CA 1
ATOM 1766 C C . SER A 1 217 ? 9.531 5.707 -46.577 1.00 42.47 217 SER A C 1
ATOM 1768 O O . SER A 1 217 ? 9.191 4.725 -45.913 1.00 42.47 217 SER A O 1
ATOM 1770 N N . PRO A 1 218 ? 8.684 6.319 -47.420 1.00 43.66 218 PRO A N 1
ATOM 1771 C CA . PRO A 1 218 ? 7.392 5.742 -47.746 1.00 43.66 218 PRO A CA 1
ATOM 1772 C C . PRO A 1 218 ? 7.649 4.470 -48.555 1.00 43.66 218 PRO A C 1
ATOM 1774 O O . PRO A 1 218 ? 8.041 4.520 -49.718 1.00 43.66 218 PRO A O 1
ATOM 1777 N N . LEU A 1 219 ? 7.465 3.313 -47.924 1.00 46.31 219 LEU A N 1
ATOM 1778 C CA . LEU A 1 219 ? 7.165 2.093 -48.658 1.00 46.31 219 LEU A CA 1
ATOM 1779 C C . LEU A 1 219 ? 5.768 2.300 -49.242 1.00 46.31 219 LEU A C 1
ATOM 1781 O O . LEU A 1 219 ? 4.803 2.116 -48.509 1.00 46.31 219 LEU A O 1
ATOM 1785 N N . LEU A 1 220 ? 5.695 2.808 -50.479 1.00 39.22 220 LEU A N 1
ATOM 1786 C CA . LEU A 1 220 ? 4.625 2.642 -51.479 1.00 39.22 220 LEU A CA 1
ATOM 1787 C C . LEU A 1 220 ? 4.817 3.665 -52.622 1.00 39.22 220 LEU A C 1
ATOM 1789 O O . LEU A 1 220 ? 4.390 4.815 -52.514 1.00 39.22 220 LEU A O 1
ATOM 1793 N N . SER A 1 221 ? 5.436 3.219 -53.718 1.00 35.78 221 SER A N 1
ATOM 1794 C CA . SER A 1 221 ? 5.062 3.556 -55.103 1.00 35.78 221 SER A CA 1
ATOM 1795 C C . SER A 1 221 ? 5.572 2.465 -56.034 1.00 35.78 221 SER A C 1
ATOM 1797 O O . SER A 1 221 ? 6.804 2.236 -55.989 1.00 35.78 221 SER A O 1
#

Secondary structure (DSSP, 8-state):
-------------------------PPP---HHHHHHHHTSHHHHHHHHHTSPP-------TTSHHHHHHHHHT-----S---TT---HHHHHHHHS---GGGGGGTTSS---HHHHTTS-HHHHHHHHHHHHSEEEHHHHHHHHT--SHHHHHHHHHHHHHHEEEETTEEEE-HHHHS-TT-B-TTT--BHHHHHHHHHHHHHHHHTT---S-S------

Organism: NCBI:txid428564

Foldseek 3Di:
DDDDDDDDDDDDDDDDPPPPPDDDDDDDDDDPVNVVVLCPDPVNVVVVVVVDDDDDDDDDDCPDPVVVVVVVVVDDPPPDPCPPPPDDPVRVVCVVDPPDPCPVVPVPDLDDDLVRLLVDDPLSNLLSVCLVVQKAALVRVCVSNVPDDPVVSVVNVVSLVVAFDQFPRMTGGQLCSNAPAPRADPVPRHHSVVVNVVVVVVSVCSNVVDDDPDPDDDPDD

Radius of gyration: 43.53 Å; chains: 1; bounding box: 131×60×102 Å

pLDDT: mean 78.31, std 18.21, range [31.86, 95.62]